Protein AF-A0A317QMU6-F1 (afdb_monomer_lite)

Sequence (248 aa):
MTTPFNQDDLRERAMVSVLNLEQRSDRGRQDEDAHLDIDWHGRRLRLLFELKSAAVDGDFGTGRDTGIGQLRRWANMHFVFGWFAPRDNVPKRLWYGSPAMMREWNRQEQAYLAPDLALTSLLPDLADKDILNQLLGHKDVYTYDDLHALMKDHWNAKSALGLPNRYITNADVRRAAKPADCLYSPEVAMQAVRDRAHYLLARGSTVNNRKISRLYVMSRCQEITGPQWALNLHRAVMAALEAEPPRR

Secondary structure (DSSP, 8-state):
------HHHHHHHHHHHHHT-B--TT--TTS-SEEEEEEETTEEEEEEEEEEEEETTPPEEPPTTEEHHHHHHHTT-EEEEEEE-TT--SEEEEEEE-HHHHHHHHHHHHHHHHHHHHHHHHGGGG--HHHHHHHH-S-SSEEHHHHHHHHGGGGS-BGGGTB--HHHHH--EESSSSGGGEEE-HHHHHHHHHHHHHHHHHHH-EE-S-EE-HHHHHHHSEEE-SS-HHHHHHHHHHHHHHHSPPP-

Foldseek 3Di:
DDDDPPVFVLLLVLCCVQQVWADDPPDDPLAASTWDWDQDVNDTDIAGEHEFEDAVQFWTWDAFQAAPVSLVVLLQHKYKYFHDHVVDNHGPWIWIDGSVLCVVVSVVQVVVLVVLVVCLVPVLVVQDPVNLCVQQNDDQKAFLVSLCVQCPCVQDDPVVVPRHRNLQVQQPPAPDRDSRRRMHGPVSSSVSSSVSSSVVSSSVSGDGGDTDHPCSRVVRIGIQDDDNNNVSNVVRVSVVCVVPPDDD

InterPro domains:
  IPR038402 Restriction endonuclease, type II, PvuII superfamily [G3DSA:3.40.210.10] (3-122)

Organism: NCBI:txid1137989

Structure (mmCIF, N/CA/C/O backbone):
data_AF-A0A317QMU6-F1
#
_entry.id   AF-A0A317QMU6-F1
#
loop_
_atom_site.group_PDB
_atom_site.id
_atom_site.type_symbol
_atom_site.label_atom_id
_atom_site.label_alt_id
_atom_site.label_comp_id
_atom_site.label_asym_id
_atom_site.label_entity_id
_atom_site.label_seq_id
_atom_site.pdbx_PDB_ins_code
_atom_site.Cartn_x
_atom_site.Cartn_y
_atom_site.Cartn_z
_atom_site.occupancy
_atom_site.B_iso_or_equiv
_atom_site.auth_seq_id
_atom_site.auth_comp_id
_atom_site.auth_asym_id
_atom_site.auth_atom_id
_atom_site.pdbx_PDB_model_num
ATOM 1 N N . MET A 1 1 ? 10.593 30.126 18.074 1.00 36.41 1 MET A N 1
ATOM 2 C CA . MET A 1 1 ? 10.248 29.419 16.823 1.00 36.41 1 MET A CA 1
ATOM 3 C C . MET A 1 1 ? 9.101 28.476 17.136 1.00 36.41 1 MET A C 1
ATOM 5 O O . MET A 1 1 ? 9.297 27.546 17.903 1.00 36.41 1 MET A O 1
ATOM 9 N N . THR A 1 2 ? 7.893 28.767 16.660 1.00 36.44 2 THR A N 1
ATOM 10 C CA . THR A 1 2 ? 6.736 27.876 16.808 1.00 36.44 2 THR A CA 1
ATOM 11 C C . THR A 1 2 ? 6.873 26.738 15.805 1.00 36.44 2 THR A C 1
ATOM 13 O O . THR A 1 2 ? 6.857 26.961 14.596 1.00 36.44 2 THR A O 1
ATOM 16 N N . THR A 1 3 ? 7.059 25.517 16.300 1.00 37.66 3 THR A N 1
ATOM 17 C CA . THR A 1 3 ? 7.011 24.305 15.478 1.00 37.66 3 THR A CA 1
ATOM 18 C C . THR A 1 3 ? 5.662 24.268 14.746 1.00 37.66 3 THR A C 1
ATOM 20 O O . THR A 1 3 ? 4.638 24.513 15.393 1.00 37.66 3 THR A O 1
ATOM 23 N N . PRO A 1 4 ? 5.613 23.999 13.429 1.00 45.38 4 PRO A N 1
ATOM 24 C CA . PRO A 1 4 ? 4.348 23.899 12.710 1.00 45.38 4 PRO A CA 1
ATOM 25 C C . PRO A 1 4 ? 3.444 22.859 13.378 1.00 45.38 4 PRO A C 1
ATOM 27 O O . PRO A 1 4 ? 3.885 21.748 13.674 1.00 45.38 4 PRO A O 1
ATOM 30 N N . PHE A 1 5 ? 2.182 23.211 13.627 1.00 50.44 5 PHE A N 1
ATOM 31 C CA . PHE A 1 5 ? 1.181 22.272 14.127 1.00 50.44 5 PHE A CA 1
ATOM 32 C C . PHE A 1 5 ? 0.845 21.274 13.012 1.00 50.44 5 PHE A C 1
ATOM 34 O O . PHE A 1 5 ? -0.039 21.527 12.195 1.00 50.44 5 PHE A O 1
ATOM 41 N N . ASN A 1 6 ? 1.571 20.155 12.954 1.00 62.34 6 ASN A N 1
ATOM 42 C CA . ASN A 1 6 ? 1.156 19.011 12.151 1.00 62.34 6 ASN A CA 1
ATOM 43 C C . ASN A 1 6 ? 0.163 18.179 12.969 1.00 62.34 6 ASN A C 1
ATOM 45 O O . ASN A 1 6 ? 0.542 17.401 13.848 1.00 62.34 6 ASN A O 1
ATOM 49 N N . GLN A 1 7 ? -1.120 18.419 12.709 1.00 72.69 7 GLN A N 1
ATOM 50 C CA . GLN A 1 7 ? -2.238 17.811 13.425 1.00 72.69 7 GLN A CA 1
ATOM 51 C C . GLN A 1 7 ? -2.222 16.280 13.336 1.00 72.69 7 GLN A C 1
ATOM 53 O O . GLN A 1 7 ? -2.592 15.620 14.306 1.00 72.69 7 GLN A O 1
ATOM 58 N N . ASP A 1 8 ? -1.763 15.727 12.213 1.00 74.88 8 ASP A N 1
ATOM 59 C CA . ASP A 1 8 ? -1.789 14.286 11.965 1.00 74.88 8 ASP A CA 1
ATOM 60 C C . ASP A 1 8 ? -0.721 13.560 12.799 1.00 74.88 8 ASP A C 1
ATOM 62 O O . ASP A 1 8 ? -1.060 12.641 13.546 1.00 74.88 8 ASP A O 1
ATOM 66 N N . ASP A 1 9 ? 0.525 14.054 12.817 1.00 84.06 9 ASP A N 1
ATOM 67 C CA . ASP A 1 9 ? 1.610 13.461 13.621 1.00 84.06 9 ASP A CA 1
ATOM 68 C C . ASP A 1 9 ? 1.313 13.498 15.132 1.00 84.06 9 ASP A C 1
ATOM 70 O O . ASP A 1 9 ? 1.714 12.612 15.889 1.00 84.06 9 ASP A O 1
ATOM 74 N N . LEU A 1 10 ? 0.645 14.556 15.609 1.00 90.12 10 LEU A N 1
ATOM 75 C CA . LEU A 1 10 ? 0.280 14.686 17.023 1.00 90.12 10 LEU A CA 1
ATOM 76 C C . LEU A 1 10 ? -0.814 13.695 17.424 1.00 90.12 10 LEU A C 1
ATOM 78 O O . LEU A 1 10 ? -0.751 13.139 18.521 1.00 90.12 10 LEU A O 1
ATOM 82 N N . ARG A 1 11 ? -1.797 13.471 16.549 1.00 93.25 11 ARG A N 1
ATOM 83 C CA . ARG A 1 11 ? -2.880 12.508 16.780 1.00 93.25 11 ARG A CA 1
ATOM 84 C C . ARG A 1 11 ? -2.373 11.075 16.739 1.00 93.25 11 ARG A C 1
ATOM 86 O O . ARG A 1 11 ? -2.742 10.298 17.612 1.00 93.25 11 ARG A O 1
ATOM 93 N N . GLU A 1 12 ? -1.485 10.752 15.801 1.00 93.62 12 GLU A N 1
ATOM 94 C CA . GLU A 1 12 ? -0.822 9.447 15.750 1.00 93.62 12 GLU A CA 1
ATOM 95 C C . GLU A 1 12 ? -0.055 9.173 17.052 1.00 93.62 12 GLU A C 1
ATOM 97 O O . GLU A 1 12 ? -0.318 8.174 17.721 1.00 93.62 12 GLU A O 1
ATOM 102 N N . ARG A 1 13 ? 0.814 10.100 17.488 1.00 93.69 13 ARG A N 1
ATOM 103 C CA . ARG A 1 13 ? 1.555 9.961 18.757 1.00 93.69 13 ARG A CA 1
ATOM 104 C C . ARG A 1 13 ? 0.640 9.807 19.969 1.00 93.69 13 ARG A C 1
ATOM 106 O O . ARG A 1 13 ? 0.953 9.045 20.882 1.00 93.69 13 ARG A O 1
ATOM 113 N N . ALA A 1 14 ? -0.483 10.519 19.994 1.00 95.06 14 ALA A N 1
ATOM 114 C CA . ALA A 1 14 ? -1.453 10.383 21.070 1.00 95.06 14 ALA A CA 1
ATOM 115 C C . ALA A 1 14 ? -2.114 9.000 21.086 1.00 95.06 14 ALA A C 1
ATOM 117 O O . ALA A 1 14 ? -2.273 8.422 22.159 1.00 95.06 14 ALA A O 1
ATOM 118 N N . MET A 1 15 ? -2.450 8.446 19.916 1.00 97.06 15 MET A N 1
ATOM 119 C CA . MET A 1 15 ? -2.976 7.082 19.802 1.00 97.06 15 MET A CA 1
ATOM 120 C C . MET A 1 15 ? -1.948 6.053 20.271 1.00 97.06 15 MET A C 1
ATOM 122 O O . MET A 1 15 ? -2.294 5.189 21.069 1.00 97.06 15 MET A O 1
ATOM 126 N N . VAL A 1 16 ? -0.687 6.178 19.844 1.00 96.62 16 VAL A N 1
ATOM 127 C CA . VAL A 1 16 ? 0.414 5.308 20.291 1.00 96.62 16 VAL A CA 1
ATOM 128 C C . VAL A 1 16 ? 0.534 5.320 21.812 1.00 96.62 16 VAL A C 1
ATOM 130 O O . VAL A 1 16 ? 0.490 4.268 22.444 1.00 96.62 16 VAL A O 1
ATOM 133 N N . SER A 1 17 ? 0.621 6.517 22.398 1.00 95.88 17 SER A N 1
ATOM 134 C CA . SER A 1 17 ? 0.782 6.706 23.841 1.00 95.88 17 SER A CA 1
ATOM 135 C C . SER A 1 17 ? -0.380 6.102 24.629 1.00 95.88 17 SER A C 1
ATOM 137 O O . SER A 1 17 ? -0.181 5.313 25.550 1.00 95.88 17 SER A O 1
ATOM 139 N N . VAL A 1 18 ? -1.616 6.414 24.236 1.00 96.50 18 VAL A N 1
ATOM 140 C CA . VAL A 1 18 ? -2.797 6.025 25.012 1.00 96.50 18 VAL A CA 1
ATOM 141 C C . VAL A 1 18 ? -3.147 4.538 24.902 1.00 96.50 18 VAL A C 1
ATOM 143 O O . VAL A 1 18 ? -3.818 3.980 25.774 1.00 96.50 18 VAL A O 1
ATOM 146 N N . LEU A 1 19 ? -2.691 3.893 23.830 1.00 97.44 19 LEU A N 1
ATOM 147 C CA . LEU A 1 19 ? -2.867 2.463 23.588 1.00 97.44 19 LEU A CA 1
ATOM 148 C C . LEU A 1 19 ? -1.656 1.636 24.020 1.00 97.44 19 LEU A C 1
ATOM 150 O O . LEU A 1 19 ? -1.715 0.413 23.919 1.00 97.44 19 LEU A O 1
ATOM 154 N N . ASN A 1 20 ? -0.603 2.285 24.527 1.00 97.00 20 ASN A N 1
ATOM 155 C CA . ASN A 1 20 ? 0.658 1.655 24.905 1.00 97.00 20 ASN A CA 1
ATOM 156 C C . ASN A 1 20 ? 1.262 0.820 23.758 1.00 97.00 20 ASN A C 1
ATOM 158 O O . ASN A 1 20 ? 1.677 -0.321 23.957 1.00 97.00 20 ASN A O 1
ATOM 162 N N . LEU A 1 21 ? 1.240 1.380 22.544 1.00 97.00 21 LEU A N 1
ATOM 163 C CA . LEU A 1 21 ? 1.878 0.797 21.365 1.00 97.00 21 LEU A CA 1
ATOM 164 C C . LEU A 1 21 ? 3.328 1.274 21.250 1.00 97.00 21 LEU A C 1
ATOM 166 O O . LEU A 1 21 ? 3.702 2.317 21.787 1.00 97.00 21 LEU A O 1
ATOM 170 N N . GLU A 1 22 ? 4.127 0.544 20.481 1.00 95.25 22 GLU A N 1
ATOM 171 C CA . GLU A 1 22 ? 5.534 0.863 20.251 1.00 95.25 22 GLU A CA 1
ATOM 172 C C . GLU A 1 22 ? 5.778 1.356 18.820 1.00 95.25 22 GLU A C 1
ATOM 174 O O . GLU A 1 22 ? 5.139 0.918 17.860 1.00 95.25 22 GLU A O 1
ATOM 179 N N . GLN A 1 23 ? 6.748 2.257 18.655 1.00 92.81 23 GLN A N 1
ATOM 180 C CA . GLN A 1 23 ? 7.228 2.715 17.349 1.00 92.81 23 GLN A CA 1
ATOM 181 C C . GLN A 1 23 ? 8.705 2.372 17.200 1.00 92.81 23 GLN A C 1
ATOM 183 O O . GLN A 1 23 ? 9.497 2.577 18.119 1.00 92.81 23 GLN A O 1
ATOM 188 N N . ARG A 1 24 ? 9.094 1.879 16.024 1.00 85.75 24 ARG A N 1
ATOM 189 C CA . ARG A 1 24 ? 10.505 1.650 15.716 1.00 85.75 24 ARG A CA 1
ATOM 190 C C . ARG A 1 24 ? 11.230 2.975 15.500 1.00 85.75 24 ARG A C 1
ATOM 192 O O . ARG A 1 24 ? 10.713 3.867 14.828 1.00 85.75 24 ARG A O 1
ATOM 199 N N . SER A 1 25 ? 12.453 3.079 16.016 1.00 78.06 25 SER A N 1
ATOM 200 C CA . SER A 1 25 ? 13.294 4.274 15.874 1.00 78.06 25 SER A CA 1
ATOM 201 C C . SER A 1 25 ? 13.760 4.529 14.436 1.00 78.06 25 SER A C 1
ATOM 203 O O . SER A 1 25 ? 14.108 5.656 14.102 1.00 78.06 25 SER A O 1
ATOM 205 N N . ASP A 1 26 ? 13.778 3.492 13.597 1.00 78.75 26 ASP A N 1
ATOM 206 C CA . ASP A 1 26 ? 14.254 3.509 12.211 1.00 78.75 26 ASP A CA 1
ATOM 207 C C . ASP A 1 26 ? 13.121 3.472 11.169 1.00 78.75 26 ASP A C 1
ATOM 209 O O . ASP A 1 26 ? 13.392 3.240 9.991 1.00 78.75 26 ASP A O 1
ATOM 213 N N . ARG A 1 27 ? 11.857 3.689 11.574 1.00 78.38 27 ARG A N 1
ATOM 214 C CA . ARG A 1 27 ? 10.712 3.570 10.658 1.00 78.38 27 ARG A CA 1
ATOM 215 C C . ARG A 1 27 ? 10.784 4.580 9.507 1.00 78.38 27 ARG A C 1
ATOM 217 O O . ARG A 1 27 ? 10.942 5.787 9.710 1.00 78.38 27 ARG A O 1
ATOM 224 N N . GLY A 1 28 ? 10.628 4.085 8.286 1.00 70.75 28 GLY A N 1
ATOM 225 C CA . GLY A 1 28 ? 10.407 4.888 7.094 1.00 70.75 28 GLY A CA 1
ATOM 226 C C . GLY A 1 28 ? 8.955 5.358 6.983 1.00 70.75 28 GLY A C 1
ATOM 227 O O . GLY A 1 28 ? 8.053 4.860 7.647 1.00 70.75 28 GLY A O 1
ATOM 228 N N . ARG A 1 29 ? 8.693 6.302 6.072 1.00 63.44 29 ARG A N 1
ATOM 229 C CA . ARG A 1 29 ? 7.333 6.829 5.815 1.00 63.44 29 ARG A CA 1
ATOM 230 C C . ARG A 1 29 ? 6.329 5.797 5.287 1.00 63.44 29 ARG A C 1
ATOM 232 O O . ARG A 1 29 ? 5.146 6.100 5.235 1.00 63.44 29 ARG A O 1
ATOM 239 N N . GLN A 1 30 ? 6.803 4.652 4.803 1.00 61.94 30 GLN A N 1
ATOM 240 C CA . GLN A 1 30 ? 5.958 3.579 4.269 1.00 61.94 30 GLN A CA 1
ATOM 241 C C . GLN A 1 30 ? 5.867 2.378 5.215 1.00 61.94 30 GLN A C 1
ATOM 243 O O . GLN A 1 30 ? 5.309 1.352 4.826 1.00 61.94 30 GLN A O 1
ATOM 248 N N . ASP A 1 31 ? 6.433 2.495 6.418 1.00 79.88 31 ASP A N 1
ATOM 249 C CA . ASP A 1 31 ? 6.382 1.465 7.448 1.00 79.88 31 ASP A CA 1
ATOM 250 C C . ASP A 1 31 ? 5.099 1.556 8.278 1.00 79.88 31 ASP A C 1
ATOM 252 O O . ASP A 1 31 ? 4.215 2.358 7.999 1.00 79.88 31 ASP A O 1
ATOM 256 N N . GLU A 1 32 ? 4.955 0.658 9.245 1.00 87.19 32 GLU A N 1
ATOM 257 C CA . GLU A 1 32 ? 3.824 0.627 10.155 1.00 87.19 32 GLU A CA 1
ATOM 258 C C . GLU A 1 32 ? 3.820 1.875 11.035 1.00 87.19 32 GLU A C 1
ATOM 260 O O . GLU A 1 32 ? 4.871 2.396 11.425 1.00 87.19 32 GLU A O 1
ATOM 265 N N . ASP A 1 33 ? 2.625 2.329 11.397 1.00 92.88 33 ASP A N 1
ATOM 266 C CA . ASP A 1 33 ? 2.487 3.475 12.288 1.00 92.88 33 ASP A CA 1
ATOM 267 C C . ASP A 1 33 ? 2.893 3.091 13.712 1.00 92.88 33 ASP A C 1
ATOM 269 O O . ASP A 1 33 ? 3.512 3.885 14.420 1.00 92.88 33 ASP A O 1
ATOM 273 N N . ALA A 1 34 ? 2.578 1.860 14.126 1.00 96.06 34 ALA A N 1
ATOM 274 C CA . ALA A 1 34 ? 2.972 1.299 15.410 1.00 96.06 34 ALA A CA 1
ATOM 275 C C . ALA A 1 34 ? 2.957 -0.238 15.395 1.00 96.06 34 ALA A C 1
ATOM 277 O O . ALA A 1 34 ? 2.499 -0.868 14.439 1.00 96.06 34 ALA A O 1
ATOM 278 N N . HIS A 1 35 ? 3.424 -0.855 16.476 1.00 96.31 35 HIS A N 1
ATOM 279 C CA . HIS A 1 35 ? 3.328 -2.295 16.689 1.00 96.31 35 HIS A CA 1
ATOM 280 C C . HIS A 1 35 ? 3.014 -2.645 18.145 1.00 96.31 35 HIS A C 1
ATOM 282 O O . HIS A 1 35 ? 3.151 -1.816 19.047 1.00 96.31 35 HIS A O 1
ATOM 288 N N . LEU A 1 36 ? 2.573 -3.885 18.350 1.00 96.31 36 LEU A N 1
ATOM 289 C CA . LEU A 1 36 ? 2.368 -4.497 19.657 1.00 96.31 36 LEU A CA 1
ATOM 290 C C . LEU A 1 36 ? 3.004 -5.888 19.660 1.00 96.31 36 LEU A C 1
ATOM 292 O O . LEU A 1 36 ? 2.611 -6.748 18.867 1.00 96.31 36 LEU A O 1
ATOM 296 N N . ASP A 1 37 ? 3.951 -6.106 20.566 1.00 95.00 37 ASP A N 1
ATOM 297 C CA . ASP A 1 37 ? 4.518 -7.426 20.818 1.00 95.00 37 ASP A CA 1
ATOM 298 C C . ASP A 1 37 ? 3.703 -8.132 21.912 1.00 95.00 37 ASP A C 1
ATOM 300 O O . ASP A 1 37 ? 3.487 -7.591 22.996 1.00 95.00 37 ASP A O 1
ATOM 304 N N . ILE A 1 38 ? 3.227 -9.345 21.626 1.00 94.69 38 ILE A N 1
ATOM 305 C CA . ILE A 1 38 ? 2.428 -10.152 22.559 1.00 94.69 38 ILE A CA 1
ATOM 306 C C . ILE A 1 38 ? 2.936 -11.590 22.631 1.00 94.69 38 ILE A C 1
ATOM 308 O O . ILE A 1 38 ? 3.529 -12.109 21.682 1.00 94.69 38 ILE A O 1
ATOM 312 N N . ASP A 1 39 ? 2.647 -12.253 23.747 1.00 94.44 39 ASP A N 1
ATOM 313 C CA . ASP A 1 39 ? 2.721 -13.708 23.859 1.00 94.44 39 ASP A CA 1
ATOM 314 C C . ASP A 1 39 ? 1.321 -14.295 23.642 1.00 94.44 39 ASP A C 1
ATOM 316 O O . ASP A 1 39 ? 0.376 -13.952 24.356 1.00 94.44 39 ASP A O 1
ATOM 320 N N . TRP A 1 40 ? 1.179 -15.144 22.626 1.00 94.25 40 TRP A N 1
ATOM 321 C CA . TRP A 1 40 ? -0.067 -15.828 22.301 1.00 94.25 40 TRP A CA 1
ATOM 322 C C . TRP A 1 40 ? 0.192 -17.335 22.236 1.00 94.25 40 TRP A C 1
ATOM 324 O O . TRP A 1 40 ? 0.875 -17.816 21.331 1.00 94.25 40 TRP A O 1
ATOM 334 N N . HIS A 1 41 ? -0.315 -18.081 23.224 1.00 93.44 41 HIS A N 1
ATOM 335 C CA . HIS A 1 41 ? -0.079 -19.526 23.399 1.00 93.44 41 HIS A CA 1
ATOM 336 C C . HIS A 1 41 ? 1.410 -19.922 23.378 1.00 93.44 41 HIS A C 1
ATOM 338 O O . HIS A 1 41 ? 1.791 -20.911 22.751 1.00 93.44 41 HIS A O 1
ATOM 344 N N . GLY A 1 42 ? 2.276 -19.139 24.033 1.00 92.44 42 GLY A N 1
ATOM 345 C CA . GLY A 1 42 ? 3.722 -19.384 24.087 1.00 92.44 42 GLY A CA 1
ATOM 346 C C . GLY A 1 42 ? 4.472 -18.982 22.814 1.00 92.44 42 GLY A C 1
ATOM 347 O O . GLY A 1 42 ? 5.677 -19.220 22.699 1.00 92.44 42 GLY A O 1
ATOM 348 N N . ARG A 1 43 ? 3.783 -18.381 21.835 1.00 93.31 43 ARG A N 1
ATOM 349 C CA . ARG A 1 43 ? 4.380 -17.824 20.619 1.00 93.31 43 ARG A CA 1
ATOM 350 C C . ARG A 1 43 ? 4.457 -16.309 20.748 1.00 93.31 43 ARG A C 1
ATOM 352 O O . ARG A 1 43 ? 3.434 -15.635 20.848 1.00 93.31 43 ARG A O 1
ATOM 359 N N . ARG A 1 44 ? 5.669 -15.759 20.642 1.00 94.56 44 ARG A N 1
ATOM 360 C CA . ARG A 1 44 ? 5.856 -14.311 20.485 1.00 94.56 44 ARG A CA 1
ATOM 361 C C . ARG A 1 44 ? 5.375 -13.871 19.108 1.00 94.56 44 ARG A C 1
ATOM 363 O O . ARG A 1 44 ? 5.854 -14.374 18.089 1.00 94.56 44 ARG A O 1
ATOM 370 N N . LEU A 1 45 ? 4.436 -12.936 19.088 1.00 94.50 45 LEU A N 1
ATOM 371 C CA . LEU A 1 45 ? 3.897 -12.320 17.884 1.00 94.50 45 LEU A CA 1
ATOM 372 C C . LEU A 1 45 ? 4.181 -10.825 17.909 1.00 94.50 45 LEU A C 1
ATOM 374 O O . LEU A 1 45 ? 3.960 -10.173 18.925 1.00 94.50 45 LEU A O 1
ATOM 378 N N . ARG A 1 46 ? 4.600 -10.293 16.761 1.00 94.69 46 ARG A N 1
ATOM 379 C CA . ARG A 1 46 ? 4.624 -8.855 16.502 1.00 94.69 46 ARG A CA 1
ATOM 380 C C . ARG A 1 46 ? 3.444 -8.493 15.622 1.00 94.69 46 ARG A C 1
ATOM 382 O O . ARG A 1 46 ? 3.387 -8.901 14.462 1.00 94.69 46 ARG A O 1
ATOM 389 N N . LEU A 1 47 ? 2.511 -7.733 16.173 1.00 95.88 47 LEU A N 1
ATOM 390 C CA . LEU A 1 47 ? 1.330 -7.264 15.463 1.00 95.88 47 LEU A CA 1
ATOM 391 C C . LEU A 1 47 ? 1.574 -5.850 14.953 1.00 95.88 47 LEU A C 1
ATOM 393 O O . LEU A 1 47 ? 1.894 -4.956 15.732 1.00 95.88 47 LEU A O 1
ATOM 397 N N . LEU A 1 48 ? 1.421 -5.649 13.648 1.00 96.12 48 LEU A N 1
ATOM 398 C CA . LEU A 1 48 ? 1.624 -4.349 13.011 1.00 96.12 48 LEU A CA 1
ATOM 399 C C . LEU A 1 48 ? 0.308 -3.575 12.957 1.00 96.12 48 LEU A C 1
ATOM 401 O O . LEU A 1 48 ? -0.731 -4.150 12.623 1.00 96.12 48 LEU A O 1
ATOM 405 N N . PHE A 1 49 ? 0.372 -2.277 13.242 1.00 97.38 49 PHE A N 1
ATOM 406 C CA . PHE A 1 49 ? -0.777 -1.384 13.293 1.00 97.38 49 PHE A CA 1
ATOM 407 C C . PHE A 1 49 ? -0.678 -0.252 12.271 1.00 97.38 49 PHE A C 1
ATOM 409 O O . PHE A 1 49 ? 0.356 0.399 12.136 1.00 97.38 49 PHE A O 1
ATOM 416 N N . GLU A 1 50 ? -1.796 -0.005 11.596 1.00 96.88 50 GLU A N 1
ATOM 417 C CA . GLU A 1 50 ? -2.096 1.233 10.883 1.00 96.88 50 GLU A CA 1
ATOM 418 C C . GLU A 1 50 ? -2.981 2.105 11.786 1.00 96.88 50 GLU A C 1
ATOM 420 O O . GLU A 1 50 ? -4.019 1.655 12.284 1.00 96.88 50 GLU A O 1
ATOM 425 N N . LEU A 1 51 ? -2.597 3.359 11.997 1.00 96.50 51 LEU A N 1
ATOM 426 C CA . LEU A 1 51 ? -3.318 4.320 12.819 1.00 96.50 51 LEU A CA 1
ATOM 427 C C . LEU A 1 51 ? -3.956 5.374 11.916 1.00 96.50 51 LEU A C 1
ATOM 429 O O . LEU A 1 51 ? -3.292 6.124 11.208 1.00 96.50 51 LEU A O 1
ATOM 433 N N . LYS A 1 52 ? -5.285 5.462 11.950 1.00 95.44 52 LYS A N 1
ATOM 434 C CA . LYS A 1 52 ? -6.041 6.452 11.182 1.00 95.44 52 LYS A CA 1
ATOM 435 C C . LYS A 1 52 ? -6.747 7.418 12.110 1.00 95.44 52 LYS A C 1
ATOM 437 O O . LYS A 1 52 ? -7.448 7.003 13.028 1.00 95.44 52 LYS A O 1
ATOM 442 N N . SER A 1 53 ? -6.618 8.713 11.832 1.00 94.94 53 SER A N 1
ATOM 443 C CA . SER A 1 53 ? -7.340 9.754 12.559 1.00 94.94 53 SER A CA 1
ATOM 444 C C . SER A 1 53 ? -8.295 10.530 11.653 1.00 94.94 53 SER A C 1
ATOM 446 O O . SER A 1 53 ? -8.055 10.685 10.455 1.00 94.94 53 SER A O 1
ATOM 448 N N . ALA A 1 54 ? -9.402 10.997 12.224 1.00 94.31 54 ALA A N 1
ATOM 449 C CA . ALA A 1 54 ? -10.382 11.841 11.550 1.00 94.31 54 ALA A CA 1
ATOM 450 C C . ALA A 1 54 ? -10.969 12.874 12.524 1.00 94.31 54 ALA A C 1
ATOM 452 O O . ALA A 1 54 ? -10.908 12.717 13.748 1.00 94.31 54 ALA A O 1
ATOM 453 N N . ALA A 1 55 ? -11.548 13.949 11.984 1.00 92.56 55 ALA A N 1
ATOM 454 C CA . ALA A 1 55 ? -12.431 14.810 12.771 1.00 92.56 55 ALA A CA 1
ATOM 455 C C . ALA A 1 55 ? -13.653 14.005 13.233 1.00 92.56 55 ALA A C 1
ATOM 457 O O . ALA A 1 55 ? -14.057 13.095 12.515 1.00 92.56 55 ALA A O 1
ATOM 458 N N . VAL A 1 56 ? -14.226 14.321 14.400 1.00 90.19 56 VAL A N 1
ATOM 459 C CA . VAL A 1 56 ? -15.448 13.668 14.916 1.00 90.19 56 VAL A CA 1
ATOM 460 C C . VAL A 1 56 ? -16.494 13.504 13.808 1.00 90.19 56 VAL A C 1
ATOM 462 O O . VAL A 1 56 ? -16.768 14.451 13.076 1.00 90.19 56 VAL A O 1
ATOM 465 N N . ASP A 1 57 ? -17.021 12.282 13.678 1.00 85.75 57 ASP A N 1
ATOM 466 C CA . ASP A 1 57 ? -17.984 11.865 12.647 1.00 85.75 57 ASP A CA 1
ATOM 467 C C . ASP A 1 57 ? -17.497 11.943 11.188 1.00 85.75 57 ASP A C 1
ATOM 469 O O . ASP A 1 57 ? -18.281 11.751 10.261 1.00 85.75 57 ASP A O 1
ATOM 473 N N . GLY A 1 58 ? -16.204 12.171 10.966 1.00 93.06 58 GLY A N 1
ATOM 474 C CA . GLY A 1 58 ? -15.577 12.139 9.650 1.00 93.06 58 GLY A CA 1
ATOM 475 C C . GLY A 1 58 ? -15.116 10.744 9.227 1.00 93.06 58 GLY A C 1
ATOM 476 O O . GLY A 1 58 ? -14.919 9.850 10.054 1.00 93.06 58 GLY A O 1
ATOM 477 N N . ASP A 1 59 ? -14.893 10.593 7.924 1.00 95.94 59 ASP A N 1
ATOM 478 C CA . ASP A 1 59 ? -14.284 9.405 7.329 1.00 95.94 59 ASP A CA 1
ATOM 479 C C . ASP A 1 59 ? -12.752 9.454 7.399 1.00 95.94 59 ASP A C 1
ATOM 481 O O . ASP A 1 59 ? -12.134 10.523 7.442 1.00 95.94 59 ASP A O 1
ATOM 485 N N . PHE A 1 60 ? -12.120 8.285 7.335 1.00 95.00 60 PHE A N 1
ATOM 486 C CA . PHE A 1 60 ? -10.670 8.155 7.429 1.00 95.00 60 PHE A CA 1
ATOM 487 C C . PHE A 1 60 ? -10.030 8.134 6.046 1.00 95.00 60 PHE A C 1
ATOM 489 O O . PHE A 1 60 ? -10.434 7.371 5.172 1.00 95.00 60 PHE A O 1
ATOM 496 N N . GLY A 1 61 ? -9.012 8.969 5.836 1.00 91.00 61 GLY A N 1
ATOM 497 C CA . GLY A 1 61 ? -8.233 8.962 4.600 1.00 91.00 61 GLY A CA 1
ATOM 498 C C . GLY A 1 61 ? -7.300 7.759 4.498 1.00 91.00 61 GLY A C 1
ATOM 499 O O . GLY A 1 61 ? -6.557 7.464 5.433 1.00 91.00 61 GLY A O 1
ATOM 500 N N . THR A 1 62 ? -7.274 7.120 3.333 1.00 82.81 62 THR A N 1
ATOM 501 C CA . THR A 1 62 ? -6.119 6.335 2.890 1.00 82.81 62 THR A CA 1
ATOM 502 C C . THR A 1 62 ? -5.188 7.257 2.109 1.00 82.81 62 THR A C 1
ATOM 504 O O . THR A 1 62 ? -5.667 8.156 1.417 1.00 82.81 62 THR A O 1
ATOM 507 N N . GLY A 1 63 ? -3.871 7.100 2.262 1.00 83.00 63 GLY A N 1
ATOM 508 C CA . GLY A 1 63 ? -2.884 8.002 1.660 1.00 83.00 63 GLY A CA 1
ATOM 509 C C . GLY A 1 63 ? -3.045 8.178 0.143 1.00 83.00 63 GLY A C 1
ATOM 510 O O . GLY A 1 63 ? -3.734 7.407 -0.533 1.00 83.00 63 GLY A O 1
ATOM 511 N N . ARG A 1 64 ? -2.389 9.206 -0.404 1.00 85.06 64 ARG A N 1
ATOM 512 C CA . ARG A 1 64 ? -2.265 9.368 -1.860 1.00 85.06 64 ARG A CA 1
ATOM 513 C C . ARG A 1 64 ? -1.450 8.214 -2.439 1.00 85.06 64 ARG A C 1
ATOM 515 O O . ARG A 1 64 ? -0.592 7.669 -1.749 1.00 85.06 64 ARG A O 1
ATOM 522 N N . ASP A 1 65 ? -1.725 7.876 -3.692 1.00 87.31 65 ASP A N 1
ATOM 523 C CA . ASP A 1 65 ? -0.974 6.884 -4.464 1.00 87.31 65 ASP A CA 1
ATOM 524 C C . ASP A 1 65 ? -0.872 5.505 -3.771 1.00 87.31 65 ASP A C 1
ATOM 526 O O . ASP A 1 65 ? 0.169 4.844 -3.783 1.00 87.31 65 ASP A O 1
ATOM 530 N N . THR A 1 66 ? -1.967 5.042 -3.152 1.00 91.00 66 THR A N 1
ATOM 531 C CA . THR A 1 66 ? -2.006 3.735 -2.478 1.00 91.00 66 THR A CA 1
ATOM 532 C C . THR A 1 66 ? -2.091 2.611 -3.519 1.00 91.00 66 THR A C 1
ATOM 534 O O . THR A 1 66 ? -3.152 2.333 -4.076 1.00 91.00 66 THR A O 1
ATOM 537 N N . GLY A 1 67 ? -0.964 1.959 -3.803 1.00 92.81 67 GLY A N 1
ATOM 538 C CA . GLY A 1 67 ? -0.890 0.833 -4.740 1.00 92.81 67 GLY A CA 1
ATOM 539 C C . GLY A 1 67 ? -1.241 -0.531 -4.128 1.00 92.81 67 GLY A C 1
ATOM 540 O O . GLY A 1 67 ? -1.395 -0.688 -2.914 1.00 92.81 67 GLY A O 1
ATOM 541 N N . ILE A 1 68 ? -1.279 -1.563 -4.978 1.00 94.00 68 ILE A N 1
ATOM 542 C CA . ILE A 1 68 ? -1.614 -2.943 -4.576 1.00 94.00 68 ILE A CA 1
ATOM 543 C C . ILE A 1 68 ? -0.673 -3.521 -3.508 1.00 94.00 68 ILE A C 1
ATOM 545 O O . ILE A 1 68 ? -1.104 -4.301 -2.661 1.00 94.00 68 ILE A O 1
ATOM 549 N N . GLY A 1 69 ? 0.605 -3.124 -3.511 1.00 92.12 69 GLY A N 1
ATOM 550 C CA . GLY A 1 69 ? 1.572 -3.543 -2.493 1.00 92.12 69 GLY A CA 1
ATOM 551 C C . GLY A 1 69 ? 1.154 -3.107 -1.087 1.00 92.12 69 GLY A C 1
ATOM 552 O O . GLY A 1 69 ? 1.135 -3.928 -0.171 1.00 92.12 69 GLY A O 1
ATOM 553 N N . GLN A 1 70 ? 0.722 -1.850 -0.938 1.00 92.44 70 GLN A N 1
ATOM 554 C CA . GLN A 1 70 ? 0.237 -1.321 0.338 1.00 92.44 70 GLN A CA 1
ATOM 555 C C . GLN A 1 70 ? -1.064 -2.004 0.769 1.00 92.44 70 GLN A C 1
ATOM 557 O O . GLN A 1 70 ? -1.188 -2.401 1.924 1.00 92.44 70 GLN A O 1
ATOM 562 N N . LEU A 1 71 ? -2.011 -2.218 -0.152 1.00 94.62 71 LEU A N 1
ATOM 563 C CA . LEU A 1 71 ? -3.254 -2.934 0.162 1.00 94.62 71 LEU A CA 1
ATOM 564 C C . LEU A 1 71 ? -2.983 -4.367 0.647 1.00 94.62 71 LEU A C 1
ATOM 566 O O . LEU A 1 71 ? -3.578 -4.805 1.630 1.00 94.62 71 LEU A O 1
ATOM 570 N N . ARG A 1 72 ? -2.043 -5.084 0.016 1.00 95.00 72 ARG A N 1
ATOM 571 C CA . ARG A 1 72 ? -1.621 -6.429 0.450 1.00 95.00 72 ARG A CA 1
ATOM 572 C C . ARG A 1 72 ? -0.952 -6.418 1.821 1.00 95.00 72 ARG A C 1
ATOM 574 O O . ARG A 1 72 ? -1.180 -7.333 2.608 1.00 95.00 72 ARG A O 1
ATOM 581 N N . ARG A 1 73 ? -0.161 -5.388 2.124 1.00 93.62 73 ARG A N 1
ATOM 582 C CA . ARG A 1 73 ? 0.406 -5.185 3.460 1.00 93.62 73 ARG A CA 1
ATOM 583 C C . ARG A 1 73 ? -0.712 -4.976 4.487 1.00 93.62 73 ARG A C 1
ATOM 585 O O . ARG A 1 73 ? -0.800 -5.730 5.451 1.00 93.62 73 ARG A O 1
ATOM 592 N N . TRP A 1 74 ? -1.624 -4.040 4.224 1.00 95.38 74 TRP A N 1
ATOM 593 C CA . TRP A 1 74 ? -2.780 -3.751 5.077 1.00 95.38 74 TRP A CA 1
ATOM 594 C C . TRP A 1 74 ? -3.710 -4.944 5.296 1.00 95.38 74 TRP A C 1
ATOM 596 O O . TRP A 1 74 ? -4.344 -5.025 6.341 1.00 95.38 74 TRP A O 1
ATOM 606 N N . ALA A 1 75 ? -3.770 -5.898 4.365 1.00 96.06 75 ALA A N 1
ATOM 607 C CA . ALA A 1 75 ? -4.572 -7.109 4.531 1.00 96.06 75 ALA A CA 1
ATOM 608 C C . ALA A 1 75 ? -4.117 -7.985 5.715 1.00 96.06 75 ALA A C 1
ATOM 610 O O . ALA A 1 75 ? -4.880 -8.840 6.155 1.00 96.06 75 ALA A O 1
ATOM 611 N N . ASN A 1 76 ? -2.900 -7.767 6.228 1.00 94.94 76 ASN A N 1
ATOM 612 C CA . ASN A 1 76 ? -2.336 -8.483 7.372 1.00 94.94 76 ASN A CA 1
ATOM 613 C C . ASN A 1 76 ? -2.088 -7.569 8.586 1.00 94.94 76 ASN A C 1
ATOM 615 O O . ASN A 1 76 ? -1.514 -8.018 9.574 1.00 94.94 76 ASN A O 1
ATOM 619 N N . MET A 1 77 ? -2.478 -6.293 8.514 1.00 96.69 77 MET A N 1
ATOM 620 C CA . MET A 1 77 ? -2.282 -5.334 9.600 1.00 96.69 77 MET A CA 1
ATOM 621 C C . MET A 1 77 ? -3.547 -5.182 10.436 1.00 96.69 77 MET A C 1
ATOM 623 O O . MET A 1 77 ? -4.672 -5.342 9.960 1.00 96.69 77 MET A O 1
ATOM 627 N N . HIS A 1 78 ? -3.341 -4.827 11.695 1.00 98.06 78 HIS A N 1
ATOM 628 C CA . HIS A 1 78 ? -4.385 -4.304 12.551 1.00 98.06 78 HIS A CA 1
ATOM 629 C C . HIS A 1 78 ? -4.571 -2.813 12.284 1.00 98.06 78 HIS A C 1
ATOM 631 O O . HIS A 1 78 ? -3.652 -2.121 11.857 1.00 98.06 78 HIS A O 1
ATOM 637 N N . PHE A 1 79 ? -5.770 -2.315 12.543 1.00 98.44 79 PHE A N 1
ATOM 638 C CA . PHE A 1 79 ? -6.115 -0.913 12.393 1.00 98.44 79 PHE A CA 1
ATOM 639 C C . PHE A 1 79 ? -6.602 -0.366 13.725 1.00 98.44 79 PHE A C 1
ATOM 641 O O . PHE A 1 79 ? -7.357 -1.030 14.439 1.00 98.44 79 PHE A O 1
ATOM 648 N N . VAL A 1 80 ? -6.220 0.870 14.028 1.00 98.38 80 VAL A N 1
ATOM 649 C CA . VAL A 1 80 ? -6.909 1.673 15.035 1.00 98.38 80 VAL A CA 1
ATOM 650 C C . VAL A 1 80 ? -7.388 2.963 14.393 1.00 98.38 80 VAL A C 1
ATOM 652 O O . VAL A 1 80 ? -6.640 3.667 13.720 1.00 98.38 80 VAL A O 1
ATOM 655 N N . PHE A 1 81 ? -8.650 3.281 14.641 1.00 97.94 81 PHE A N 1
ATOM 656 C CA . PHE A 1 81 ? -9.334 4.462 14.148 1.00 97.94 81 PHE A CA 1
ATOM 657 C C . PHE A 1 81 ? -9.624 5.405 15.310 1.00 97.94 81 PHE A C 1
ATOM 659 O O . PHE A 1 81 ? -10.285 5.010 16.269 1.00 97.94 81 PHE A O 1
ATOM 666 N N . GLY A 1 82 ? -9.142 6.642 15.234 1.00 96.50 82 GLY A N 1
ATOM 667 C CA . GLY A 1 82 ? -9.352 7.661 16.257 1.00 96.50 82 GLY A CA 1
ATOM 668 C C . GLY A 1 82 ? -10.130 8.865 15.745 1.00 96.50 82 GLY A C 1
ATOM 669 O O . GLY A 1 82 ? -9.705 9.543 14.809 1.00 96.50 82 GLY A O 1
ATOM 670 N N . TRP A 1 83 ? -11.245 9.178 16.400 1.00 95.44 83 TRP A N 1
ATOM 671 C CA . TRP A 1 83 ? -11.951 10.441 16.185 1.00 95.44 83 TRP A CA 1
ATOM 672 C C . TRP A 1 83 ? -11.492 11.497 17.181 1.00 95.44 83 TRP A C 1
ATOM 674 O O . TRP A 1 83 ? -11.480 11.273 18.393 1.00 95.44 83 TRP A O 1
ATOM 684 N N . PHE A 1 84 ? -11.166 12.675 16.662 1.00 94.38 84 PHE A N 1
ATOM 685 C CA . PHE A 1 84 ? -10.625 13.793 17.425 1.00 94.38 84 PHE A CA 1
ATOM 686 C C . PHE A 1 84 ? -11.448 15.050 17.191 1.00 94.38 84 PHE A C 1
ATOM 688 O O . PHE A 1 84 ? -11.872 15.336 16.066 1.00 94.38 84 PHE A O 1
ATOM 695 N N . ALA A 1 85 ? -11.607 15.857 18.238 1.00 91.06 85 ALA A N 1
ATOM 696 C CA . ALA A 1 85 ? -12.123 17.206 18.065 1.00 91.06 85 ALA A CA 1
ATOM 697 C C . ALA A 1 85 ? -11.144 18.052 17.211 1.00 91.06 85 ALA A C 1
ATOM 699 O O . ALA A 1 85 ? -9.946 17.733 17.117 1.00 91.06 85 ALA A O 1
ATOM 700 N N . PRO A 1 86 ? -11.626 19.111 16.536 1.00 84.50 86 PRO A N 1
ATOM 701 C CA . PRO A 1 86 ? -10.756 20.030 15.810 1.00 84.50 86 PRO A CA 1
ATOM 702 C C . PRO A 1 86 ? -9.659 20.585 16.725 1.00 84.50 86 PRO A C 1
ATOM 704 O O . PRO A 1 86 ? -9.956 21.059 17.816 1.00 84.50 86 PRO A O 1
ATOM 707 N N . ARG A 1 87 ? -8.398 20.530 16.271 1.00 82.12 87 ARG A N 1
ATOM 708 C CA . ARG A 1 87 ? -7.204 20.984 17.018 1.00 82.12 87 ARG A CA 1
ATOM 709 C C . ARG A 1 87 ? -6.936 20.260 18.350 1.00 82.12 87 ARG A C 1
ATOM 711 O O . ARG A 1 87 ? -6.050 20.681 19.083 1.00 82.12 87 ARG A O 1
ATOM 718 N N . ASP A 1 88 ? -7.646 19.172 18.635 1.00 86.94 88 ASP A N 1
ATOM 719 C CA . ASP A 1 88 ? -7.417 18.316 19.801 1.00 86.94 88 ASP A CA 1
ATOM 720 C C . ASP A 1 88 ? -6.470 17.160 19.433 1.00 86.94 88 ASP A C 1
ATOM 722 O O . ASP A 1 88 ? -6.498 16.643 18.304 1.00 86.94 88 ASP A O 1
ATOM 726 N N . ASN A 1 89 ? -5.640 16.762 20.395 1.00 86.31 89 ASN A N 1
ATOM 727 C CA . ASN A 1 89 ? -4.755 15.603 20.330 1.00 86.31 89 ASN A CA 1
ATOM 728 C C . ASN A 1 89 ? -5.161 14.505 21.324 1.00 86.31 89 ASN A C 1
ATOM 730 O O . ASN A 1 89 ? -4.454 13.515 21.432 1.00 86.31 89 ASN A O 1
ATOM 734 N N . VAL A 1 90 ? -6.298 14.628 22.011 1.00 89.88 90 VAL A N 1
ATOM 735 C CA . VAL A 1 90 ? -6.881 13.546 22.810 1.00 89.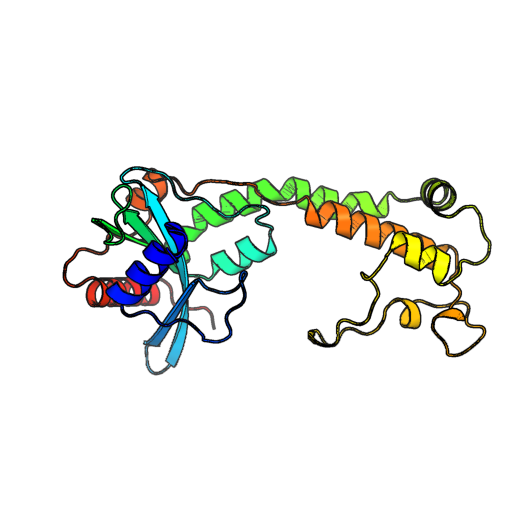88 90 VAL A CA 1
ATOM 736 C C . VAL A 1 90 ? -7.975 12.851 21.993 1.00 89.88 90 VAL A C 1
ATOM 738 O O . VAL A 1 90 ? -8.927 13.514 21.558 1.00 89.88 90 VAL A O 1
ATOM 741 N N . PRO A 1 91 ? -7.883 11.528 21.757 1.00 91.88 91 PRO A N 1
ATOM 742 C CA . PRO A 1 91 ? -8.932 10.821 21.040 1.00 91.88 91 PRO A CA 1
ATOM 743 C C . PRO A 1 91 ? -10.219 10.849 21.864 1.00 91.88 91 PRO A C 1
ATOM 745 O O . PRO A 1 91 ? -10.225 10.549 23.055 1.00 91.88 91 PRO A O 1
ATOM 748 N N . LYS A 1 92 ? -11.338 11.196 21.226 1.00 92.81 92 LYS A N 1
ATOM 749 C CA . LYS A 1 92 ? -12.665 11.106 21.855 1.00 92.81 92 LYS A CA 1
ATOM 750 C C . LYS A 1 92 ? -13.180 9.674 21.848 1.00 92.81 92 LYS A C 1
ATOM 752 O O . LYS A 1 92 ? -13.919 9.276 22.739 1.00 92.81 92 LYS A O 1
ATOM 757 N N . ARG A 1 93 ? -12.818 8.934 20.803 1.00 93.88 93 ARG A N 1
ATOM 758 C CA . ARG A 1 93 ? -13.377 7.639 20.428 1.00 93.88 93 ARG A CA 1
ATOM 759 C C . ARG A 1 93 ? -12.304 6.851 19.679 1.00 93.88 93 ARG A C 1
ATOM 761 O O . ARG A 1 93 ? -11.688 7.409 18.771 1.00 93.88 93 ARG A O 1
ATOM 768 N N . LEU A 1 94 ? -12.085 5.594 20.066 1.00 97.38 94 LEU A N 1
ATOM 769 C CA . LEU A 1 94 ? -11.102 4.690 19.458 1.00 97.38 94 LEU A CA 1
ATOM 770 C C . LEU A 1 94 ? -11.782 3.393 19.021 1.00 97.38 94 LEU A C 1
ATOM 772 O O . LEU A 1 94 ? -12.568 2.832 19.775 1.00 97.38 94 LEU A O 1
ATOM 776 N N . TRP A 1 95 ? -11.504 2.940 17.803 1.00 98.38 95 TRP A N 1
ATOM 777 C CA . TRP A 1 95 ? -12.023 1.696 17.232 1.00 98.38 95 TRP A CA 1
ATOM 778 C C . TRP A 1 95 ? -10.863 0.813 16.797 1.00 98.38 95 TRP A C 1
ATOM 780 O O . TRP A 1 95 ? -9.900 1.305 16.220 1.00 98.38 95 TRP A O 1
ATOM 790 N N . TYR A 1 96 ? -10.978 -0.485 17.033 1.00 98.69 96 TYR A N 1
ATOM 791 C CA . TYR A 1 96 ? -10.039 -1.516 16.623 1.00 98.69 96 TYR A CA 1
ATOM 792 C C . TYR A 1 96 ? -10.604 -2.323 15.453 1.00 98.69 96 TYR A C 1
ATOM 794 O O . TYR A 1 96 ? -11.712 -2.851 15.539 1.00 98.69 96 TYR A O 1
ATOM 802 N N . GLY A 1 97 ? -9.826 -2.453 14.379 1.00 98.56 97 GLY A N 1
ATOM 803 C CA . GLY A 1 97 ? -10.096 -3.359 13.266 1.00 98.56 97 GLY A CA 1
ATOM 804 C C . GLY A 1 97 ? -9.021 -4.437 13.168 1.00 98.56 97 GLY A C 1
ATOM 805 O O . GLY A 1 97 ? -7.858 -4.134 12.911 1.00 98.56 97 GLY A O 1
ATOM 806 N N . SER A 1 98 ? -9.389 -5.706 13.337 1.00 98.44 98 SER A N 1
ATOM 807 C CA . SER A 1 98 ? -8.492 -6.823 13.015 1.00 98.44 98 SER A CA 1
ATOM 808 C C . SER A 1 98 ? -8.367 -7.021 11.492 1.00 98.44 98 SER A C 1
ATOM 810 O O . SER A 1 98 ? -9.230 -6.544 10.744 1.00 98.44 98 SER A O 1
ATOM 812 N N . PRO A 1 99 ? -7.365 -7.780 11.003 1.00 97.81 99 PRO A N 1
ATOM 813 C CA . PRO A 1 99 ? -7.300 -8.186 9.596 1.00 97.81 99 PRO A CA 1
ATOM 814 C C . PRO A 1 99 ? -8.611 -8.801 9.086 1.00 97.81 99 PRO A C 1
ATOM 816 O O . PRO A 1 99 ? -9.039 -8.532 7.964 1.00 97.81 99 PRO A O 1
ATOM 819 N N . ALA A 1 100 ? -9.296 -9.577 9.932 1.00 98.00 100 ALA A N 1
ATOM 820 C CA . ALA A 1 100 ? -10.586 -10.176 9.614 1.00 98.00 100 ALA A CA 1
ATOM 821 C C . ALA A 1 100 ? -11.685 -9.125 9.399 1.00 98.00 100 ALA A C 1
ATOM 823 O O . ALA A 1 100 ? -12.408 -9.181 8.403 1.00 98.00 100 ALA A O 1
ATOM 824 N N . MET A 1 101 ? -11.771 -8.141 10.301 1.00 98.50 101 MET A N 1
ATOM 825 C CA . MET A 1 101 ? -12.744 -7.043 10.239 1.00 98.50 101 MET A CA 1
ATOM 826 C C . MET A 1 101 ? -12.490 -6.116 9.045 1.00 98.50 101 MET A C 1
ATOM 828 O O . MET A 1 101 ? -13.429 -5.620 8.428 1.00 98.50 101 MET A O 1
ATOM 832 N N . MET A 1 102 ? -11.224 -5.901 8.679 1.00 98.31 102 MET A N 1
ATOM 833 C CA . MET A 1 102 ? -10.827 -5.023 7.570 1.00 98.31 102 MET A CA 1
ATOM 834 C C . MET A 1 102 ? -10.816 -5.716 6.202 1.00 98.31 102 MET A C 1
ATOM 836 O O . MET A 1 102 ? -10.640 -5.057 5.174 1.00 98.31 102 MET A O 1
ATOM 840 N N . ARG A 1 103 ? -11.020 -7.037 6.166 1.00 97.50 103 ARG A N 1
ATOM 841 C CA . ARG A 1 103 ? -10.888 -7.857 4.957 1.00 97.50 103 ARG A CA 1
ATOM 842 C C . ARG A 1 103 ? -11.821 -7.427 3.834 1.00 97.50 103 ARG A C 1
ATOM 844 O O . ARG A 1 103 ? -11.405 -7.418 2.679 1.00 97.50 103 ARG A O 1
ATOM 851 N N . GLU A 1 104 ? -13.081 -7.134 4.152 1.00 98.00 104 GLU A N 1
ATOM 852 C CA . GLU A 1 104 ? -14.080 -6.761 3.146 1.00 98.00 104 GLU A CA 1
ATOM 853 C C . GLU A 1 104 ? -13.693 -5.453 2.458 1.00 98.00 104 GLU A C 1
ATOM 855 O O . GLU A 1 104 ? -13.559 -5.431 1.236 1.00 98.00 104 GLU A O 1
ATOM 860 N N . TRP A 1 105 ? -13.436 -4.404 3.242 1.00 97.56 105 TRP A N 1
ATOM 861 C CA . TRP A 1 105 ? -12.988 -3.119 2.713 1.00 97.56 105 TRP A CA 1
ATOM 862 C C . TRP A 1 105 ? -11.716 -3.274 1.872 1.00 97.56 105 TRP A C 1
ATOM 864 O O . TRP A 1 105 ? -11.674 -2.842 0.724 1.00 97.56 105 TRP A O 1
ATOM 874 N N . ASN A 1 106 ? -10.705 -3.980 2.387 1.00 96.88 106 ASN A N 1
ATOM 875 C CA . ASN A 1 106 ? -9.446 -4.163 1.669 1.00 96.88 106 ASN A CA 1
ATOM 876 C C . ASN A 1 106 ? -9.645 -4.907 0.332 1.00 96.88 106 ASN A C 1
ATOM 878 O O . ASN A 1 106 ? -9.093 -4.506 -0.691 1.00 96.88 106 ASN A O 1
ATOM 882 N N . ARG A 1 107 ? -10.491 -5.947 0.300 1.00 97.19 107 ARG A N 1
ATOM 883 C CA . ARG A 1 107 ? -10.844 -6.656 -0.942 1.00 97.19 107 ARG A CA 1
ATOM 884 C C . ARG A 1 107 ? -11.539 -5.752 -1.954 1.00 97.19 107 ARG A C 1
ATOM 886 O O . ARG A 1 107 ? -11.258 -5.883 -3.140 1.00 97.19 107 ARG A O 1
ATOM 893 N N . GLN A 1 108 ? -12.418 -4.858 -1.508 1.00 96.88 108 GLN A N 1
ATOM 894 C CA . GLN A 1 108 ? -13.082 -3.900 -2.395 1.00 96.88 108 GLN A CA 1
ATOM 895 C C . GLN A 1 108 ? -12.070 -2.932 -3.021 1.00 96.88 108 GLN A C 1
ATOM 897 O O . GLN A 1 108 ? -12.127 -2.700 -4.225 1.00 96.88 108 GLN A O 1
ATOM 902 N N . GLU A 1 109 ? -11.099 -2.437 -2.249 1.00 95.56 109 GLU A N 1
ATOM 903 C CA . GLU A 1 109 ? -10.026 -1.588 -2.788 1.00 95.56 109 GLU A CA 1
ATOM 904 C C . GLU A 1 109 ? -9.119 -2.350 -3.770 1.00 95.56 109 GLU A C 1
ATOM 906 O O . GLU A 1 109 ? -8.746 -1.819 -4.814 1.00 95.56 109 GLU A O 1
ATOM 911 N N . GLN A 1 110 ? -8.797 -3.618 -3.489 1.00 95.94 110 GLN A N 1
ATOM 912 C CA . GLN A 1 110 ? -8.032 -4.448 -4.428 1.00 95.94 110 GLN A CA 1
ATOM 913 C C . GLN A 1 110 ? -8.815 -4.728 -5.717 1.00 95.94 110 GLN A C 1
ATOM 915 O O . GLN A 1 110 ? -8.243 -4.669 -6.803 1.00 95.94 110 GLN A O 1
ATOM 920 N N . ALA A 1 111 ? -10.115 -5.014 -5.610 1.00 96.12 111 ALA A N 1
ATOM 921 C CA . ALA A 1 111 ? -10.986 -5.226 -6.762 1.00 96.12 111 ALA A CA 1
ATOM 922 C C . ALA A 1 111 ? -11.119 -3.956 -7.613 1.00 96.12 111 ALA A C 1
ATOM 924 O O . ALA A 1 111 ? -11.111 -4.044 -8.837 1.00 96.12 111 ALA A O 1
ATOM 925 N N . TYR A 1 112 ? -11.172 -2.784 -6.974 1.00 94.56 112 TYR A N 1
ATOM 926 C CA . TYR A 1 112 ? -11.171 -1.493 -7.657 1.00 94.56 112 TYR A CA 1
ATOM 927 C C . TYR A 1 112 ? -9.911 -1.296 -8.516 1.00 94.56 112 TYR A C 1
ATOM 929 O O . TYR A 1 112 ? -10.014 -0.803 -9.633 1.00 94.56 112 TYR A O 1
ATOM 937 N N . LEU A 1 113 ? -8.738 -1.735 -8.040 1.00 94.75 113 LEU A N 1
ATOM 938 C CA . LEU A 1 113 ? -7.484 -1.668 -8.806 1.00 94.75 113 LEU A CA 1
ATOM 939 C C . LEU A 1 113 ? -7.324 -2.764 -9.864 1.00 94.75 113 LEU A C 1
ATOM 941 O O . LEU A 1 113 ? -6.419 -2.673 -10.692 1.00 94.75 113 LEU A O 1
ATOM 945 N N . ALA A 1 114 ? -8.141 -3.818 -9.841 1.00 95.25 114 ALA A N 1
ATOM 946 C CA . ALA A 1 114 ? -7.917 -4.988 -10.687 1.00 95.25 114 ALA A CA 1
ATOM 947 C C . ALA A 1 114 ? -7.855 -4.666 -12.198 1.00 95.25 114 ALA A C 1
ATOM 949 O O . ALA A 1 114 ? -6.936 -5.171 -12.849 1.00 95.25 114 ALA A O 1
ATOM 950 N N . PRO A 1 115 ? -8.735 -3.813 -12.767 1.00 95.88 115 PRO A N 1
ATOM 951 C CA . PRO A 1 115 ? -8.640 -3.430 -14.177 1.00 95.88 115 PRO A CA 1
ATOM 952 C C . PRO A 1 115 ? -7.336 -2.693 -14.513 1.00 95.88 115 PRO A C 1
ATOM 954 O O . PRO A 1 115 ? -6.683 -3.022 -15.501 1.00 95.88 115 PRO A O 1
ATOM 957 N N . ASP A 1 116 ? -6.906 -1.757 -13.664 1.00 95.56 116 ASP A N 1
ATOM 958 C CA . ASP A 1 116 ? -5.684 -0.970 -13.879 1.00 95.56 116 ASP A CA 1
ATOM 959 C C . ASP A 1 116 ? -4.428 -1.847 -13.827 1.00 95.56 116 ASP A C 1
ATOM 961 O O . ASP A 1 116 ? -3.489 -1.670 -14.608 1.00 95.56 116 ASP A O 1
ATOM 965 N N . LEU A 1 117 ? -4.418 -2.831 -12.923 1.00 94.69 117 LEU A N 1
ATOM 966 C CA . LEU A 1 117 ? -3.343 -3.817 -12.827 1.00 94.69 117 LEU A CA 1
ATOM 967 C C . LEU A 1 117 ? -3.309 -4.731 -14.056 1.00 94.69 117 LEU A C 1
ATOM 969 O O . LEU A 1 117 ? -2.225 -5.055 -14.542 1.00 94.69 117 LEU A O 1
ATOM 973 N N . ALA A 1 118 ? -4.472 -5.117 -14.587 1.00 95.75 118 ALA A N 1
ATOM 974 C CA . ALA A 1 118 ? -4.549 -5.892 -15.821 1.00 95.75 118 ALA A CA 1
ATOM 975 C C . ALA A 1 118 ? -4.000 -5.094 -17.014 1.00 95.75 118 ALA A C 1
ATOM 977 O O . ALA A 1 118 ? -3.168 -5.607 -17.758 1.00 95.75 118 ALA A O 1
ATOM 978 N N . LEU A 1 119 ? -4.381 -3.819 -17.154 1.00 95.81 119 LEU A N 1
ATOM 979 C CA . LEU A 1 119 ? -3.835 -2.936 -18.192 1.00 95.81 119 LEU A CA 1
ATOM 980 C C . LEU A 1 119 ? -2.321 -2.763 -18.053 1.00 95.81 119 LEU A C 1
ATOM 982 O O . LEU A 1 119 ? -1.596 -2.877 -19.037 1.00 95.81 119 LEU A O 1
ATOM 986 N N . THR A 1 120 ? -1.833 -2.557 -16.830 1.00 95.44 120 THR A N 1
ATOM 987 C CA . THR A 1 120 ? -0.395 -2.456 -16.541 1.00 95.44 120 THR A CA 1
ATOM 988 C C . THR A 1 120 ? 0.374 -3.703 -16.963 1.00 95.44 120 THR A C 1
ATOM 990 O O . THR A 1 120 ? 1.512 -3.586 -17.408 1.00 95.44 120 THR A O 1
ATOM 993 N N . SER A 1 121 ? -0.237 -4.884 -16.847 1.00 94.12 121 SER A N 1
ATOM 994 C CA . SER A 1 121 ? 0.380 -6.141 -17.269 1.00 94.12 121 SER A CA 1
ATOM 995 C C . SER A 1 121 ? 0.321 -6.366 -18.780 1.00 94.12 121 SER A C 1
ATOM 997 O O . SER A 1 121 ? 1.243 -6.961 -19.317 1.00 94.12 121 SER A O 1
ATOM 999 N N . LEU A 1 122 ? -0.755 -5.947 -19.454 1.00 96.62 122 LEU A N 1
ATOM 1000 C CA . LEU A 1 122 ? -1.006 -6.283 -20.862 1.00 96.62 122 LEU A CA 1
ATOM 1001 C C . LEU A 1 122 ? -0.415 -5.265 -21.843 1.00 96.62 122 LEU A C 1
ATOM 1003 O O . LEU A 1 122 ? 0.118 -5.640 -22.882 1.00 96.62 122 LEU A O 1
ATOM 1007 N N . LEU A 1 123 ? -0.521 -3.970 -21.535 1.00 97.06 123 LEU A N 1
ATOM 1008 C CA . LEU A 1 123 ? -0.120 -2.904 -22.456 1.00 97.06 123 LEU A CA 1
ATOM 1009 C C . LEU A 1 123 ? 1.380 -2.882 -22.791 1.00 97.06 123 LEU 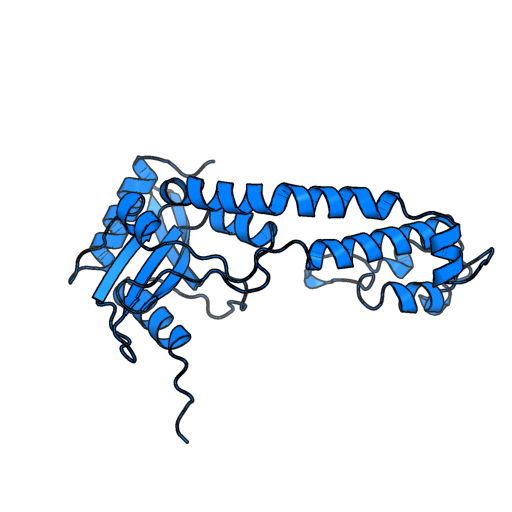A C 1
ATOM 1011 O O . LEU A 1 123 ? 1.693 -2.581 -23.943 1.00 97.06 123 LEU A O 1
ATOM 1015 N N . PRO A 1 124 ? 2.316 -3.195 -21.871 1.00 97.25 124 PRO A N 1
ATOM 1016 C CA . PRO A 1 124 ? 3.734 -3.259 -22.215 1.00 97.25 124 PRO A CA 1
ATOM 1017 C C . PRO A 1 124 ? 4.025 -4.225 -23.364 1.00 97.25 124 PRO A C 1
ATOM 1019 O O . PRO A 1 124 ? 4.826 -3.904 -24.236 1.00 97.25 124 PRO A O 1
ATOM 1022 N N . ASP A 1 125 ? 3.339 -5.365 -23.419 1.00 95.75 125 ASP A N 1
ATOM 1023 C CA . ASP A 1 125 ? 3.573 -6.390 -24.441 1.00 95.75 125 ASP A CA 1
ATOM 1024 C C . ASP A 1 125 ? 3.034 -6.003 -25.824 1.00 95.75 125 ASP A C 1
ATOM 1026 O O . ASP A 1 125 ? 3.451 -6.582 -26.826 1.00 95.75 125 ASP A O 1
ATOM 1030 N N . LEU A 1 126 ? 2.174 -4.981 -25.899 1.00 96.81 126 LEU A N 1
ATOM 1031 C CA . LEU A 1 126 ? 1.747 -4.382 -27.165 1.00 96.81 126 LEU A CA 1
ATOM 1032 C C . LEU A 1 126 ? 2.815 -3.463 -27.774 1.00 96.81 126 LEU A C 1
ATOM 1034 O O . LEU A 1 126 ? 2.639 -3.002 -28.899 1.00 96.81 126 LEU A O 1
ATOM 1038 N N . ALA A 1 127 ? 3.911 -3.184 -27.056 1.00 96.94 127 ALA A N 1
ATOM 1039 C CA . ALA A 1 127 ? 5.039 -2.467 -27.628 1.00 96.94 127 ALA A CA 1
ATOM 1040 C C . ALA A 1 127 ? 5.663 -3.278 -28.773 1.00 96.94 127 ALA A C 1
ATOM 1042 O O . ALA A 1 127 ? 6.080 -4.433 -28.598 1.00 96.94 127 ALA A O 1
ATOM 1043 N N . ASP A 1 128 ? 5.745 -2.634 -29.932 1.00 97.19 128 ASP A N 1
ATOM 1044 C CA . ASP A 1 128 ? 6.283 -3.184 -31.164 1.00 97.19 128 ASP A CA 1
ATOM 1045 C C . ASP A 1 128 ? 7.470 -2.360 -31.683 1.00 97.19 128 ASP A C 1
ATOM 1047 O O . ASP A 1 128 ? 7.887 -1.350 -31.103 1.00 97.19 128 ASP A O 1
ATOM 1051 N N . LYS A 1 129 ? 8.040 -2.822 -32.799 1.00 97.19 129 LYS A N 1
ATOM 1052 C CA . LYS A 1 129 ? 9.198 -2.195 -33.446 1.00 97.19 129 LYS A CA 1
ATOM 1053 C C . LYS A 1 129 ? 8.950 -0.737 -33.837 1.00 97.19 129 LYS A C 1
ATOM 1055 O O . LYS A 1 129 ? 9.895 0.045 -33.835 1.00 97.19 129 LYS A O 1
ATOM 1060 N N . ASP A 1 130 ? 7.713 -0.364 -34.158 1.00 97.94 130 ASP A N 1
ATOM 1061 C CA . ASP A 1 130 ? 7.399 0.992 -34.595 1.00 97.94 130 ASP A CA 1
ATOM 1062 C C . ASP A 1 130 ? 7.463 1.946 -33.400 1.00 97.94 130 ASP A C 1
ATOM 1064 O O . ASP A 1 130 ? 8.023 3.038 -33.518 1.00 97.94 130 ASP A O 1
ATOM 1068 N N . ILE A 1 131 ? 7.005 1.507 -32.223 1.00 97.88 131 ILE A N 1
ATOM 1069 C CA . ILE A 1 131 ? 7.188 2.239 -30.963 1.00 97.88 131 ILE A CA 1
ATOM 1070 C C . ILE A 1 131 ? 8.675 2.363 -30.608 1.00 97.88 131 ILE A C 1
ATOM 1072 O O . ILE A 1 131 ? 9.134 3.461 -30.285 1.00 97.88 131 ILE A O 1
ATOM 1076 N N . LEU A 1 132 ? 9.451 1.275 -30.691 1.00 97.75 132 LEU A N 1
ATOM 1077 C CA . LEU A 1 132 ? 10.896 1.321 -30.425 1.00 97.75 132 LEU A CA 1
ATOM 1078 C C . LEU A 1 132 ? 11.604 2.328 -31.344 1.00 97.75 132 LEU A C 1
ATOM 1080 O O . LEU A 1 132 ? 12.362 3.175 -30.867 1.00 97.75 132 LEU A O 1
ATOM 1084 N N . ASN A 1 133 ? 11.309 2.276 -32.644 1.00 97.69 133 ASN A N 1
ATOM 1085 C CA . ASN A 1 133 ? 11.895 3.170 -33.638 1.00 97.69 133 ASN A CA 1
ATOM 1086 C C . ASN A 1 133 ? 11.518 4.636 -33.391 1.00 97.69 133 ASN A C 1
ATOM 1088 O O . ASN A 1 133 ? 12.358 5.514 -33.572 1.00 97.69 133 ASN A O 1
ATOM 1092 N N . GLN A 1 134 ? 10.291 4.918 -32.949 1.00 97.69 134 GLN A N 1
ATOM 1093 C CA . GLN A 1 134 ? 9.882 6.278 -32.585 1.00 97.69 134 GLN A CA 1
ATOM 1094 C C . GLN A 1 134 ? 10.604 6.802 -31.336 1.00 97.69 134 GLN A C 1
ATOM 1096 O O . GLN A 1 134 ? 10.890 7.994 -31.259 1.00 97.69 134 GLN A O 1
ATOM 1101 N N . LEU A 1 135 ? 10.903 5.934 -30.363 1.00 97.31 135 LEU A N 1
ATOM 1102 C CA . LEU A 1 135 ? 11.538 6.337 -29.104 1.00 97.31 135 LEU A CA 1
ATOM 1103 C C . LEU A 1 135 ? 13.060 6.479 -29.207 1.00 97.31 135 LEU A C 1
ATOM 1105 O O . LEU A 1 135 ? 13.615 7.423 -28.647 1.00 97.31 135 LEU A O 1
ATOM 1109 N N . LEU A 1 136 ? 13.737 5.541 -29.875 1.00 97.12 136 LEU A N 1
ATOM 1110 C CA . LEU A 1 136 ? 15.205 5.438 -29.880 1.00 97.12 136 LEU A CA 1
ATOM 1111 C C . LEU A 1 136 ? 15.831 5.498 -31.285 1.00 97.12 136 LEU A C 1
ATOM 1113 O O . LEU A 1 136 ? 17.059 5.466 -31.413 1.00 97.12 136 LEU A O 1
ATOM 1117 N N . GLY A 1 137 ? 15.008 5.601 -32.333 1.00 97.31 137 GLY A N 1
ATOM 1118 C CA . GLY A 1 137 ? 15.436 5.466 -33.723 1.00 97.31 137 GLY A CA 1
ATOM 1119 C C . GLY A 1 137 ? 15.647 4.008 -34.141 1.00 97.31 137 GLY A C 1
ATOM 1120 O O . GLY A 1 137 ? 15.805 3.113 -33.307 1.00 97.31 137 GLY A O 1
ATOM 1121 N N . HIS A 1 138 ? 15.673 3.774 -35.454 1.00 97.44 138 HIS A N 1
ATOM 1122 C CA . HIS A 1 138 ? 16.049 2.479 -36.021 1.00 97.44 138 HIS A CA 1
ATOM 1123 C C . HIS A 1 138 ? 17.568 2.295 -35.948 1.00 97.44 138 HIS A C 1
ATOM 1125 O O . HIS A 1 138 ? 18.314 3.073 -36.549 1.00 97.44 138 HIS A O 1
ATOM 1131 N N . LYS A 1 139 ? 18.027 1.266 -35.231 1.00 96.38 139 LYS A N 1
ATOM 1132 C CA . LYS A 1 139 ? 19.447 0.934 -35.073 1.00 96.38 139 LYS A CA 1
ATOM 1133 C C . LYS A 1 139 ? 19.624 -0.578 -35.032 1.00 96.38 139 LYS A C 1
ATOM 1135 O O . LYS A 1 139 ? 18.841 -1.268 -34.390 1.00 96.38 139 LYS A O 1
ATOM 1140 N N . ASP A 1 140 ? 20.698 -1.071 -35.639 1.00 94.88 140 ASP A N 1
ATOM 1141 C CA . ASP A 1 140 ? 21.073 -2.487 -35.521 1.00 94.88 140 ASP A CA 1
ATOM 1142 C C . ASP A 1 140 ? 21.623 -2.810 -34.124 1.00 94.88 140 ASP A C 1
ATOM 1144 O O . ASP A 1 140 ? 21.603 -3.956 -33.682 1.00 94.88 140 ASP A O 1
ATOM 1148 N N . VAL A 1 141 ? 22.138 -1.789 -33.431 1.00 95.00 141 VAL A N 1
ATOM 1149 C CA . VAL A 1 141 ? 22.725 -1.884 -32.095 1.00 95.00 141 VAL A CA 1
ATOM 1150 C C . VAL A 1 141 ? 22.451 -0.591 -31.322 1.00 95.00 141 VAL A C 1
ATOM 1152 O O . VAL A 1 141 ? 22.681 0.506 -31.835 1.00 95.00 141 VAL A O 1
ATOM 1155 N N . TYR A 1 142 ? 22.007 -0.720 -30.073 1.00 95.75 142 TYR A N 1
ATOM 1156 C CA . TYR A 1 142 ? 21.738 0.384 -29.148 1.00 95.75 142 TYR A CA 1
ATOM 1157 C C . TYR A 1 142 ? 22.854 0.512 -28.111 1.00 95.75 142 TYR A C 1
ATOM 1159 O O . TYR A 1 142 ? 23.482 -0.479 -27.737 1.00 95.75 142 TYR A O 1
ATOM 1167 N N . THR A 1 143 ? 23.108 1.727 -27.632 1.00 94.75 143 THR A N 1
ATOM 1168 C CA . THR A 1 143 ? 24.164 2.004 -26.645 1.00 94.75 143 THR A CA 1
ATOM 1169 C C . THR A 1 143 ? 23.624 2.087 -25.216 1.00 94.75 143 THR A C 1
ATOM 1171 O O . THR A 1 143 ? 22.414 2.112 -24.977 1.00 94.75 143 THR A O 1
ATOM 1174 N N . TYR A 1 144 ? 24.532 2.173 -24.240 1.00 93.62 144 TYR A N 1
ATOM 1175 C CA . TYR A 1 144 ? 24.184 2.543 -22.866 1.00 93.62 144 TYR A CA 1
ATOM 1176 C C . TYR A 1 144 ? 23.392 3.850 -22.797 1.00 93.62 144 TYR A C 1
ATOM 1178 O O . TYR A 1 144 ? 22.371 3.888 -22.117 1.00 93.62 144 TYR A O 1
ATOM 1186 N N . ASP A 1 145 ? 23.818 4.888 -23.517 1.00 94.81 145 ASP A N 1
ATOM 1187 C CA . ASP A 1 145 ? 23.163 6.198 -23.471 1.00 94.81 145 ASP A CA 1
ATOM 1188 C C . ASP A 1 145 ? 21.727 6.135 -24.004 1.00 94.81 145 ASP A C 1
ATOM 1190 O O . ASP A 1 145 ? 20.831 6.745 -23.418 1.00 94.81 145 ASP A O 1
ATOM 1194 N N . ASP A 1 146 ? 21.487 5.333 -25.048 1.00 96.25 146 ASP A N 1
ATOM 1195 C CA . ASP A 1 146 ? 20.147 5.102 -25.596 1.00 96.25 146 ASP A CA 1
ATOM 1196 C C . ASP A 1 146 ? 19.211 4.503 -24.539 1.00 96.25 146 ASP A C 1
ATOM 1198 O O . ASP A 1 146 ? 18.139 5.046 -24.252 1.00 96.25 146 ASP A O 1
ATOM 1202 N N . LEU A 1 147 ? 19.628 3.397 -23.912 1.00 96.25 147 LEU A N 1
ATOM 1203 C CA . LEU A 1 147 ? 18.803 2.748 -22.896 1.00 96.25 147 LEU A CA 1
ATOM 1204 C C . LEU A 1 147 ? 18.718 3.577 -21.616 1.00 96.25 147 LEU A C 1
ATOM 1206 O O . LEU A 1 147 ? 17.679 3.563 -20.960 1.00 96.25 147 LEU A O 1
ATOM 1210 N N . HIS A 1 148 ? 19.759 4.328 -21.263 1.00 95.44 148 HIS A N 1
ATOM 1211 C CA . HIS A 1 148 ? 19.762 5.181 -20.082 1.00 95.44 148 HIS A CA 1
ATOM 1212 C C . HIS A 1 148 ? 18.836 6.391 -20.231 1.00 95.44 148 HIS A C 1
ATOM 1214 O O . HIS A 1 148 ? 18.147 6.752 -19.275 1.00 95.44 148 HIS A O 1
ATOM 1220 N N . ALA A 1 149 ? 18.727 6.981 -21.424 1.00 95.94 149 ALA A N 1
ATOM 1221 C CA . ALA A 1 149 ? 17.747 8.034 -21.692 1.00 95.94 149 ALA A CA 1
ATOM 1222 C C . ALA A 1 149 ? 16.303 7.554 -21.434 1.00 95.94 149 ALA A C 1
ATOM 1224 O O . ALA A 1 149 ? 15.481 8.294 -20.881 1.00 95.94 149 ALA A O 1
ATOM 1225 N N . LEU A 1 150 ? 16.016 6.290 -21.766 1.00 96.44 150 LEU A N 1
ATOM 1226 C CA . LEU A 1 150 ? 14.719 5.648 -21.556 1.00 96.44 150 LEU A CA 1
ATOM 1227 C C . LEU A 1 150 ? 14.502 5.206 -20.096 1.00 96.44 150 LEU A C 1
ATOM 1229 O O . LEU A 1 150 ? 13.523 5.596 -19.448 1.00 96.44 150 LEU A O 1
ATOM 1233 N N . MET A 1 151 ? 15.412 4.386 -19.570 1.00 95.94 151 MET A N 1
ATOM 1234 C CA . MET A 1 151 ? 15.279 3.694 -18.285 1.00 95.94 151 MET A CA 1
ATOM 1235 C C . MET A 1 151 ? 15.731 4.532 -17.087 1.00 95.94 151 MET A C 1
ATOM 1237 O O . MET A 1 151 ? 15.228 4.324 -15.977 1.00 95.94 151 MET A O 1
ATOM 1241 N N . LYS A 1 152 ? 16.600 5.530 -17.284 1.00 94.25 152 LYS A N 1
ATOM 1242 C CA . LYS A 1 152 ? 17.162 6.380 -16.219 1.00 94.25 152 LYS A CA 1
ATOM 1243 C C . LYS A 1 152 ? 17.804 5.513 -15.126 1.00 94.25 152 LYS A C 1
ATOM 1245 O O . LYS A 1 152 ? 18.474 4.529 -15.415 1.00 94.25 152 LYS A O 1
ATOM 1250 N N . ASP A 1 153 ? 17.517 5.770 -13.857 1.00 92.75 153 ASP A N 1
ATOM 1251 C CA . ASP A 1 153 ? 18.069 4.963 -12.765 1.00 92.75 153 ASP A CA 1
ATOM 1252 C C . ASP A 1 153 ? 17.357 3.614 -12.544 1.00 92.75 153 ASP A C 1
ATOM 1254 O O . ASP A 1 153 ? 17.708 2.875 -11.625 1.00 92.75 153 ASP A O 1
ATOM 1258 N N . HIS A 1 154 ? 16.336 3.249 -13.334 1.00 91.19 154 HIS A N 1
ATOM 1259 C CA . HIS A 1 154 ? 15.538 2.040 -13.055 1.00 91.19 154 HIS A CA 1
ATOM 1260 C C . HIS A 1 154 ? 16.289 0.730 -13.221 1.00 91.19 154 HIS A C 1
ATOM 1262 O O . HIS A 1 154 ? 15.931 -0.253 -12.570 1.00 91.19 154 HIS A O 1
ATOM 1268 N N . TRP A 1 155 ? 17.305 0.716 -14.076 1.00 93.88 155 TRP A N 1
ATOM 1269 C CA . TRP A 1 155 ? 18.174 -0.435 -14.294 1.00 93.88 155 TRP A CA 1
ATOM 1270 C C . TRP A 1 155 ? 19.483 -0.358 -13.498 1.00 93.88 155 TRP A C 1
ATOM 1272 O O . TRP A 1 155 ? 20.285 -1.287 -13.567 1.00 93.88 155 TRP A O 1
ATOM 1282 N N . ASN A 1 156 ? 19.693 0.684 -12.688 1.00 91.88 156 ASN A N 1
ATOM 1283 C CA . ASN A 1 156 ? 20.841 0.732 -11.786 1.00 91.88 156 ASN A CA 1
ATOM 1284 C C . ASN A 1 156 ? 20.755 -0.369 -10.723 1.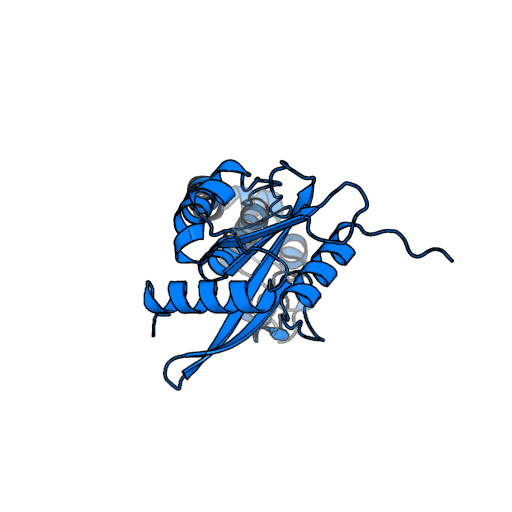00 91.88 156 ASN A C 1
ATOM 1286 O O . ASN A 1 156 ? 19.676 -0.863 -10.384 1.00 91.88 156 ASN A O 1
ATOM 1290 N N . ALA A 1 157 ? 21.914 -0.729 -10.170 1.00 90.75 157 ALA A N 1
ATOM 1291 C CA . ALA A 1 157 ? 21.973 -1.641 -9.037 1.00 90.75 157 ALA A CA 1
ATOM 1292 C C . ALA A 1 157 ? 21.154 -1.085 -7.865 1.00 90.75 157 ALA A C 1
ATOM 1294 O O . ALA A 1 157 ? 21.263 0.090 -7.510 1.00 90.75 157 ALA A O 1
ATOM 1295 N N . LYS A 1 158 ? 20.366 -1.952 -7.230 1.00 89.75 158 LYS A N 1
ATOM 1296 C CA . LYS A 1 158 ? 19.659 -1.629 -5.988 1.00 89.75 158 LYS A CA 1
ATOM 1297 C C . LYS A 1 158 ? 20.260 -2.480 -4.884 1.00 89.75 158 LYS A C 1
ATOM 1299 O O . LYS A 1 158 ? 19.686 -3.496 -4.503 1.00 89.75 158 LYS A O 1
ATOM 1304 N N . SER A 1 159 ? 21.428 -2.065 -4.390 1.00 84.00 159 SER A N 1
ATOM 1305 C CA . SER A 1 159 ? 22.230 -2.835 -3.428 1.00 84.00 159 SER A CA 1
ATOM 1306 C C . SER A 1 159 ? 21.455 -3.203 -2.161 1.00 84.00 159 SER A C 1
ATOM 1308 O O . SER A 1 159 ? 21.592 -4.317 -1.673 1.00 84.00 159 SER A O 1
ATOM 1310 N N . ALA A 1 160 ? 20.567 -2.320 -1.687 1.00 77.88 160 ALA A N 1
ATOM 1311 C CA . ALA A 1 160 ? 19.688 -2.592 -0.545 1.00 77.88 160 ALA A CA 1
ATOM 1312 C C . ALA A 1 160 ? 18.718 -3.770 -0.773 1.00 77.88 160 ALA A C 1
ATOM 1314 O O . ALA A 1 160 ? 18.243 -4.367 0.184 1.00 77.88 160 ALA A O 1
ATOM 1315 N N . LEU A 1 161 ? 18.429 -4.103 -2.034 1.00 80.88 161 LEU A N 1
ATOM 1316 C CA . LEU A 1 161 ? 17.565 -5.214 -2.441 1.00 80.88 161 LEU A CA 1
ATOM 1317 C C . LEU A 1 161 ? 18.363 -6.396 -3.018 1.00 80.88 161 LEU A C 1
ATOM 1319 O O . LEU A 1 161 ? 17.762 -7.337 -3.527 1.00 80.88 161 LEU A O 1
ATOM 1323 N N . GLY A 1 162 ? 19.701 -6.333 -3.012 1.00 88.88 162 GLY A N 1
ATOM 1324 C CA . GLY A 1 162 ? 20.558 -7.344 -3.639 1.00 88.88 162 GLY A CA 1
ATOM 1325 C C . GLY A 1 162 ? 20.383 -7.464 -5.159 1.00 88.88 162 GLY A C 1
ATOM 1326 O O . GLY A 1 162 ? 20.773 -8.475 -5.737 1.00 88.88 162 GLY A O 1
ATOM 1327 N N . LEU A 1 163 ? 19.786 -6.464 -5.819 1.00 88.81 163 LEU A N 1
ATOM 1328 C CA . LEU A 1 163 ? 19.514 -6.520 -7.256 1.00 88.81 163 LEU A CA 1
ATOM 1329 C C . LEU A 1 163 ? 20.709 -5.978 -8.059 1.00 88.81 163 LEU A C 1
ATOM 1331 O O . LEU A 1 163 ? 21.156 -4.854 -7.784 1.00 88.81 163 LEU A O 1
ATOM 1335 N N . PRO A 1 164 ? 21.210 -6.729 -9.061 1.00 91.62 164 PRO A N 1
ATOM 1336 C CA . PRO A 1 164 ? 22.354 -6.317 -9.867 1.00 91.62 164 PRO A CA 1
ATOM 1337 C C . PRO A 1 164 ? 22.005 -5.157 -10.809 1.00 91.62 164 PRO A C 1
ATOM 1339 O O . PRO A 1 164 ? 20.837 -4.836 -11.034 1.00 91.62 164 PRO A O 1
ATOM 1342 N N . ASN A 1 165 ? 23.035 -4.533 -11.387 1.00 90.56 165 ASN A N 1
ATOM 1343 C CA . ASN A 1 165 ? 22.857 -3.515 -12.419 1.00 90.56 165 ASN A CA 1
ATOM 1344 C C . ASN A 1 165 ? 22.368 -4.168 -13.724 1.00 90.56 165 ASN A C 1
ATOM 1346 O O . ASN A 1 165 ? 23.116 -4.900 -14.377 1.00 90.56 165 ASN A O 1
ATOM 1350 N N . ARG A 1 166 ? 21.127 -3.865 -14.107 1.00 93.06 166 ARG A N 1
ATOM 1351 C CA . ARG A 1 166 ? 20.458 -4.444 -15.273 1.00 93.06 166 ARG A CA 1
ATOM 1352 C C . ARG A 1 166 ? 20.996 -3.934 -16.608 1.00 93.06 166 ARG A C 1
ATOM 1354 O O . ARG A 1 166 ? 20.904 -4.669 -17.582 1.00 93.06 166 ARG A O 1
ATOM 1361 N N . TYR A 1 167 ? 21.629 -2.757 -16.657 1.00 92.50 167 TYR A N 1
ATOM 1362 C CA . TYR A 1 167 ? 22.366 -2.327 -17.855 1.00 92.50 167 TYR A CA 1
ATOM 1363 C C . TYR A 1 167 ? 23.487 -3.317 -18.183 1.00 92.50 167 TYR A C 1
ATOM 1365 O O . TYR A 1 167 ? 23.628 -3.765 -19.313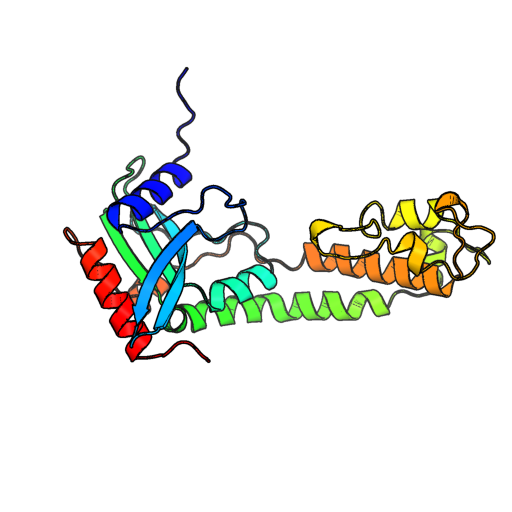 1.00 92.50 167 TYR A O 1
ATOM 1373 N N . ILE A 1 168 ? 24.239 -3.751 -17.169 1.00 89.31 168 ILE A N 1
ATOM 1374 C CA . ILE A 1 168 ? 25.340 -4.697 -17.370 1.00 89.31 168 ILE A CA 1
ATOM 1375 C C . ILE A 1 168 ? 24.805 -6.095 -17.693 1.00 89.31 168 ILE A C 1
ATOM 1377 O O . ILE A 1 168 ? 25.324 -6.759 -18.591 1.00 89.31 168 ILE A O 1
ATOM 1381 N N . THR A 1 169 ? 23.799 -6.576 -16.955 1.00 90.94 169 THR A N 1
ATOM 1382 C CA . THR A 1 169 ? 23.318 -7.959 -17.123 1.00 90.94 169 THR A CA 1
ATOM 1383 C C . THR A 1 169 ? 22.552 -8.176 -18.420 1.00 90.94 169 THR A C 1
ATOM 1385 O O . THR A 1 169 ? 22.581 -9.288 -18.931 1.00 90.94 169 THR A O 1
ATOM 1388 N N . ASN A 1 170 ? 21.887 -7.145 -18.949 1.00 92.88 170 ASN A N 1
ATOM 1389 C CA . ASN A 1 170 ? 21.105 -7.263 -20.179 1.00 92.88 170 ASN A CA 1
ATOM 1390 C C . ASN A 1 170 ? 21.929 -6.983 -21.448 1.00 92.88 170 ASN A C 1
ATOM 1392 O O . ASN A 1 170 ? 21.441 -7.251 -22.536 1.00 92.88 170 ASN A O 1
ATOM 1396 N N . ALA A 1 171 ? 23.148 -6.441 -21.338 1.00 92.06 171 ALA A N 1
ATOM 1397 C CA . ALA A 1 171 ? 24.008 -6.186 -22.493 1.00 92.06 171 ALA A CA 1
ATOM 1398 C C . ALA A 1 171 ? 24.444 -7.499 -23.158 1.00 92.06 171 ALA A C 1
ATOM 1400 O O . ALA A 1 171 ? 25.252 -8.248 -22.597 1.00 92.06 171 ALA A O 1
ATOM 1401 N N . ASP A 1 172 ? 23.925 -7.747 -24.356 1.00 90.75 172 ASP A N 1
ATOM 1402 C CA . ASP A 1 172 ? 24.095 -8.974 -25.135 1.00 90.75 172 ASP A CA 1
ATOM 1403 C C . ASP A 1 172 ? 25.065 -8.810 -26.314 1.00 90.75 172 ASP A C 1
ATOM 1405 O O . ASP A 1 172 ? 25.659 -9.787 -26.771 1.00 90.75 172 ASP A O 1
ATOM 1409 N N . VAL A 1 173 ? 25.331 -7.574 -26.738 1.00 78.69 173 VAL A N 1
ATOM 1410 C CA . VAL A 1 173 ? 26.326 -7.245 -27.763 1.00 78.69 173 VAL A CA 1
ATOM 1411 C C . VAL A 1 173 ? 27.533 -6.599 -27.076 1.00 78.69 173 VAL A C 1
ATOM 1413 O O . VAL A 1 173 ? 27.741 -5.391 -27.096 1.00 78.69 173 VAL A O 1
ATOM 1416 N N . ARG A 1 174 ? 28.350 -7.386 -26.370 1.00 67.38 174 ARG A N 1
ATOM 1417 C CA . ARG A 1 174 ? 29.469 -6.819 -25.592 1.00 67.38 174 ARG A CA 1
ATOM 1418 C C . ARG A 1 174 ? 30.704 -6.553 -26.451 1.00 67.38 174 ARG A C 1
ATOM 1420 O O . ARG A 1 174 ? 31.214 -7.463 -27.098 1.00 67.38 174 ARG A O 1
ATOM 1427 N N . ARG A 1 175 ? 31.250 -5.332 -26.364 1.00 58.81 175 ARG A N 1
ATOM 1428 C CA . ARG A 1 175 ? 32.607 -5.010 -26.855 1.00 58.81 175 ARG A CA 1
ATOM 1429 C C . ARG A 1 175 ? 33.665 -4.946 -25.742 1.00 58.81 175 ARG A C 1
ATOM 1431 O O . ARG A 1 175 ? 34.821 -5.243 -26.024 1.00 58.81 175 ARG A O 1
ATOM 1438 N N . ALA A 1 176 ? 33.300 -4.609 -24.497 1.00 59.44 176 ALA A N 1
ATOM 1439 C CA . ALA A 1 176 ? 34.212 -4.567 -23.340 1.00 59.44 176 ALA A CA 1
ATOM 1440 C C . ALA A 1 176 ? 33.463 -4.634 -21.982 1.00 59.44 176 ALA A C 1
ATOM 1442 O O . ALA A 1 176 ? 32.250 -4.829 -21.939 1.00 59.44 176 ALA A O 1
ATOM 1443 N N . ALA A 1 177 ? 34.197 -4.535 -20.862 1.00 64.00 177 ALA A N 1
ATOM 1444 C CA . ALA A 1 177 ? 33.706 -4.797 -19.500 1.00 64.00 177 ALA A CA 1
ATOM 1445 C C . ALA A 1 177 ? 33.126 -3.578 -18.742 1.00 64.00 177 ALA A C 1
ATOM 1447 O O . ALA A 1 177 ? 32.744 -3.729 -17.580 1.00 64.00 177 ALA A O 1
ATOM 1448 N N . LYS A 1 178 ? 33.068 -2.376 -19.339 1.00 70.94 178 LYS A N 1
ATOM 1449 C CA . LYS A 1 178 ? 32.503 -1.183 -18.675 1.00 70.94 178 LYS A CA 1
ATOM 1450 C C . LYS A 1 178 ? 31.046 -0.936 -19.102 1.00 70.94 178 LYS A C 1
ATOM 1452 O O . LYS A 1 178 ? 30.690 -1.259 -20.232 1.00 70.94 178 LYS A O 1
ATOM 1457 N N . PRO A 1 179 ? 30.206 -0.302 -18.256 1.00 64.75 179 PRO A N 1
ATOM 1458 C CA . PRO A 1 179 ? 28.825 0.038 -18.614 1.00 64.75 179 PRO A CA 1
ATOM 1459 C C . PRO A 1 179 ? 28.701 0.893 -19.880 1.00 64.75 179 PRO A C 1
ATOM 1461 O O . PRO A 1 179 ? 27.820 0.643 -20.688 1.00 64.75 179 PRO A O 1
ATOM 1464 N N . ALA A 1 180 ? 29.617 1.841 -20.094 1.00 72.62 180 ALA A N 1
ATOM 1465 C CA . ALA A 1 180 ? 29.649 2.670 -21.304 1.00 72.62 180 ALA A CA 1
ATOM 1466 C C . ALA A 1 180 ? 29.940 1.868 -22.589 1.00 72.62 180 ALA A C 1
ATOM 1468 O O . ALA A 1 180 ? 29.630 2.327 -23.683 1.00 72.62 180 ALA A O 1
ATOM 1469 N N . ASP A 1 181 ? 30.490 0.658 -22.451 1.00 81.06 181 ASP A N 1
ATOM 1470 C CA . ASP A 1 181 ? 30.793 -0.251 -23.559 1.00 81.06 181 ASP A CA 1
ATOM 1471 C C . ASP A 1 181 ? 29.697 -1.316 -23.754 1.00 81.06 181 ASP A C 1
ATOM 1473 O O . ASP A 1 181 ? 29.849 -2.234 -24.569 1.00 81.06 181 ASP A O 1
ATOM 1477 N N . CYS A 1 182 ? 28.611 -1.234 -22.976 1.00 87.19 182 CYS A N 1
ATOM 1478 C CA . CYS A 1 182 ? 27.454 -2.102 -23.127 1.00 87.19 182 CYS A CA 1
ATOM 1479 C C . CYS A 1 182 ? 26.683 -1.698 -24.378 1.00 87.19 182 CYS A C 1
ATOM 1481 O O . CYS A 1 182 ? 26.236 -0.554 -24.505 1.00 87.19 182 CYS A O 1
ATOM 1483 N N . LEU A 1 183 ? 26.515 -2.661 -25.279 1.00 92.62 183 LEU A N 1
ATOM 1484 C CA . LEU A 1 183 ? 25.638 -2.529 -26.423 1.00 92.62 183 LEU A CA 1
ATOM 1485 C C . LEU A 1 183 ? 24.541 -3.583 -26.350 1.00 92.62 183 LEU A C 1
ATOM 1487 O O . LEU A 1 183 ? 24.707 -4.643 -25.737 1.00 92.62 183 LEU A O 1
ATOM 1491 N N . TYR A 1 184 ? 23.425 -3.251 -26.979 1.00 94.88 184 TYR A N 1
ATOM 1492 C CA . TYR A 1 184 ? 22.183 -3.989 -26.859 1.00 94.88 184 TYR A CA 1
ATOM 1493 C C . TYR A 1 184 ? 21.599 -4.248 -28.238 1.00 94.88 184 TYR A C 1
ATOM 1495 O O . TYR A 1 184 ? 21.574 -3.355 -29.090 1.00 94.88 184 TYR A O 1
ATOM 1503 N N . SER A 1 185 ? 21.112 -5.462 -28.442 1.00 96.31 185 SER A N 1
ATOM 1504 C CA . SER A 1 185 ? 20.294 -5.806 -29.599 1.00 96.31 185 SER A CA 1
ATOM 1505 C C . SER A 1 185 ? 18.956 -5.043 -29.605 1.00 96.31 185 SER A C 1
ATOM 1507 O O . SER A 1 185 ? 18.514 -4.533 -28.562 1.00 96.31 185 SER A O 1
ATOM 1509 N N . PRO A 1 186 ? 18.263 -4.978 -30.757 1.00 96.94 186 PRO A N 1
ATOM 1510 C CA . PRO A 1 186 ? 16.887 -4.492 -30.828 1.00 96.94 186 PRO A CA 1
ATOM 1511 C C . PRO A 1 186 ? 15.936 -5.227 -29.875 1.00 96.94 186 PRO A C 1
ATOM 1513 O O . PRO A 1 186 ? 15.022 -4.612 -29.328 1.00 96.94 186 PRO A O 1
ATOM 1516 N N . GLU A 1 187 ? 16.162 -6.516 -29.616 1.00 96.94 187 GLU A N 1
ATOM 1517 C CA . GLU A 1 187 ? 15.367 -7.321 -28.689 1.00 96.94 187 GLU A CA 1
ATOM 1518 C C . GLU A 1 187 ? 15.506 -6.821 -27.244 1.00 96.94 187 GLU A C 1
ATOM 1520 O O . GLU A 1 187 ? 14.505 -6.651 -26.541 1.00 96.94 187 GLU A O 1
ATOM 1525 N N . VAL A 1 188 ? 16.728 -6.520 -26.797 1.00 97.31 188 VAL A N 1
ATOM 1526 C CA . VAL A 1 188 ? 16.950 -5.965 -25.454 1.00 97.31 188 VAL A CA 1
ATOM 1527 C C . VAL A 1 188 ? 16.442 -4.526 -25.353 1.00 97.31 188 VAL A C 1
ATOM 1529 O O . VAL A 1 188 ? 15.857 -4.151 -24.332 1.00 97.31 188 VAL A O 1
ATOM 1532 N N . ALA A 1 189 ? 16.597 -3.725 -26.409 1.00 97.69 189 ALA A N 1
ATOM 1533 C CA . ALA A 1 189 ? 16.029 -2.381 -26.456 1.00 97.69 189 ALA A CA 1
ATOM 1534 C C . ALA A 1 189 ? 14.491 -2.410 -26.387 1.00 97.69 189 ALA A C 1
ATOM 1536 O O . ALA A 1 189 ? 13.891 -1.631 -25.644 1.00 97.69 189 ALA A O 1
ATOM 1537 N N . MET A 1 190 ? 13.849 -3.366 -27.068 1.00 98.12 190 MET A N 1
ATOM 1538 C CA . MET A 1 190 ? 12.412 -3.610 -26.947 1.00 98.12 190 MET A CA 1
ATOM 1539 C C . MET A 1 190 ? 12.030 -3.961 -25.510 1.00 98.12 190 MET A C 1
ATOM 1541 O O . MET A 1 190 ? 11.091 -3.386 -24.962 1.00 98.12 190 MET A O 1
ATOM 1545 N N . GLN A 1 191 ? 12.780 -4.854 -24.860 1.00 97.50 191 GLN A N 1
ATOM 1546 C CA . GLN A 1 191 ? 12.527 -5.196 -23.461 1.00 97.50 191 GLN A CA 1
ATOM 1547 C C . GLN A 1 191 ? 12.650 -3.972 -22.541 1.00 97.50 191 GLN A C 1
ATOM 1549 O O . GLN A 1 191 ? 11.854 -3.826 -21.616 1.00 97.50 191 GLN A O 1
ATOM 1554 N N . ALA A 1 192 ? 13.585 -3.055 -22.809 1.00 97.69 192 ALA A N 1
ATOM 1555 C CA . ALA A 1 192 ? 13.687 -1.793 -22.076 1.00 97.69 192 ALA A CA 1
ATOM 1556 C C . ALA A 1 192 ? 12.430 -0.921 -22.247 1.00 97.69 192 ALA A C 1
ATOM 1558 O O . ALA A 1 192 ? 11.932 -0.361 -21.271 1.00 97.69 192 ALA A O 1
ATOM 1559 N N . VAL A 1 193 ? 11.868 -0.842 -23.459 1.00 98.12 193 VAL A N 1
ATOM 1560 C CA . VAL A 1 193 ? 10.599 -0.135 -23.716 1.00 98.12 193 VAL A CA 1
ATOM 1561 C C . VAL A 1 193 ? 9.458 -0.752 -22.910 1.00 98.12 193 VAL A C 1
ATOM 1563 O O . VAL A 1 193 ? 8.737 -0.023 -22.222 1.00 98.12 193 VAL A O 1
ATOM 1566 N N . ARG A 1 194 ? 9.332 -2.084 -22.920 1.00 97.75 194 ARG A N 1
ATOM 1567 C CA . ARG A 1 194 ? 8.305 -2.804 -22.149 1.00 97.75 194 ARG A CA 1
ATOM 1568 C C . ARG A 1 194 ? 8.452 -2.570 -20.652 1.00 97.75 194 ARG A C 1
ATOM 1570 O O . ARG A 1 194 ? 7.496 -2.177 -19.986 1.00 97.75 194 ARG A O 1
ATOM 1577 N N . ASP A 1 195 ? 9.665 -2.713 -20.128 1.00 96.56 195 ASP A N 1
ATOM 1578 C CA . ASP A 1 195 ? 9.974 -2.446 -18.726 1.00 96.56 195 ASP A CA 1
ATOM 1579 C C . ASP A 1 195 ? 9.617 -1.011 -18.324 1.00 96.56 195 ASP A C 1
ATOM 1581 O O . ASP A 1 195 ? 9.066 -0.774 -17.241 1.00 96.56 195 ASP A O 1
ATOM 1585 N N . ARG A 1 196 ? 9.927 -0.039 -19.191 1.00 96.69 196 ARG A N 1
ATOM 1586 C CA . ARG A 1 196 ? 9.636 1.368 -18.933 1.00 96.69 196 ARG A CA 1
ATOM 1587 C C . ARG A 1 196 ? 8.140 1.637 -18.921 1.00 96.69 196 ARG A C 1
ATOM 1589 O O . ARG A 1 196 ? 7.665 2.328 -18.017 1.00 96.69 196 ARG A O 1
ATOM 1596 N N . ALA A 1 197 ? 7.415 1.107 -19.903 1.00 96.56 197 ALA A N 1
ATOM 1597 C CA . ALA A 1 197 ? 5.965 1.216 -19.982 1.00 96.56 197 ALA A CA 1
ATOM 1598 C C . ALA A 1 197 ? 5.317 0.606 -18.735 1.00 96.56 197 ALA A C 1
ATOM 1600 O O . ALA A 1 197 ? 4.537 1.278 -18.059 1.00 96.56 197 ALA A O 1
ATOM 1601 N N . HIS A 1 198 ? 5.730 -0.608 -18.361 1.00 95.88 198 HIS A N 1
ATOM 1602 C CA . HIS A 1 198 ? 5.262 -1.277 -17.152 1.00 95.88 198 HIS A CA 1
ATOM 1603 C C . HIS A 1 198 ? 5.513 -0.423 -15.903 1.00 95.88 198 HIS A C 1
ATOM 1605 O O . HIS A 1 198 ? 4.598 -0.211 -15.112 1.00 95.88 198 HIS A O 1
ATOM 1611 N N . TYR A 1 199 ? 6.723 0.123 -15.723 1.00 93.81 199 TYR A N 1
ATOM 1612 C CA . TYR A 1 199 ? 7.020 0.994 -14.580 1.00 93.81 199 TYR A CA 1
ATOM 1613 C C . TYR A 1 199 ? 6.091 2.216 -14.515 1.00 93.81 199 TYR A C 1
ATOM 1615 O O . TYR A 1 199 ? 5.594 2.558 -13.439 1.00 93.81 199 TYR A O 1
ATOM 1623 N N . LEU A 1 200 ? 5.891 2.903 -15.644 1.00 94.06 200 LEU A N 1
ATOM 1624 C CA . LEU A 1 200 ? 5.087 4.125 -15.694 1.00 94.06 200 LEU A CA 1
ATOM 1625 C C . LEU A 1 200 ? 3.615 3.836 -15.385 1.00 94.06 200 LEU A C 1
ATOM 1627 O O . LEU A 1 200 ? 3.014 4.565 -14.597 1.00 94.06 200 LEU A O 1
ATOM 1631 N N . LEU A 1 201 ? 3.072 2.756 -15.948 1.00 94.50 201 LEU A N 1
ATOM 1632 C CA . LEU A 1 201 ? 1.700 2.311 -15.703 1.00 94.50 201 LEU A CA 1
ATOM 1633 C C . LEU A 1 201 ? 1.514 1.850 -14.253 1.00 94.50 201 LEU A C 1
ATOM 1635 O O . LEU A 1 201 ? 0.629 2.353 -13.564 1.00 94.50 201 LEU A O 1
ATOM 1639 N N . ALA A 1 202 ? 2.419 1.011 -13.738 1.00 91.19 202 ALA A N 1
ATOM 1640 C CA . ALA A 1 202 ? 2.363 0.508 -12.366 1.00 91.19 202 ALA A CA 1
ATOM 1641 C C . ALA A 1 202 ? 2.403 1.629 -11.319 1.00 91.19 202 ALA A C 1
ATOM 1643 O O . ALA A 1 202 ? 1.784 1.516 -10.262 1.00 91.19 202 ALA A O 1
ATOM 1644 N N . ARG A 1 203 ? 3.115 2.726 -11.604 1.00 88.38 203 ARG A N 1
ATOM 1645 C CA . ARG A 1 203 ? 3.131 3.915 -10.743 1.00 88.38 203 ARG A CA 1
ATOM 1646 C C . ARG A 1 203 ? 1.794 4.667 -10.753 1.00 88.38 203 ARG A C 1
ATOM 1648 O O . ARG A 1 203 ? 1.477 5.319 -9.765 1.00 88.38 203 ARG A O 1
ATOM 1655 N N . GLY A 1 204 ? 1.042 4.597 -11.849 1.00 89.75 204 GLY A N 1
ATOM 1656 C CA . GLY A 1 204 ? -0.292 5.187 -11.977 1.00 89.75 204 GLY A CA 1
ATOM 1657 C C . GLY A 1 204 ? -1.408 4.330 -11.374 1.00 89.75 204 GLY A C 1
ATOM 1658 O O . GLY A 1 204 ? -2.394 4.885 -10.899 1.00 89.75 204 GLY A O 1
ATOM 1659 N N . SER A 1 205 ? -1.245 3.003 -11.338 1.00 92.38 205 SER A N 1
ATOM 1660 C CA . SER A 1 205 ? -2.229 2.046 -10.805 1.00 92.38 205 SER A CA 1
ATOM 1661 C C . SER A 1 205 ? -2.319 2.078 -9.279 1.00 92.38 205 SER A C 1
ATOM 1663 O O . SER A 1 205 ? -1.824 1.202 -8.562 1.00 92.38 205 SER A O 1
ATOM 1665 N N . THR A 1 206 ? -2.962 3.123 -8.774 1.00 92.62 206 THR A N 1
ATOM 1666 C CA . THR A 1 206 ? -3.088 3.416 -7.350 1.00 92.62 206 THR A CA 1
ATOM 1667 C C . THR A 1 206 ? -4.475 3.944 -7.027 1.00 92.62 206 THR A C 1
ATOM 1669 O O . THR A 1 206 ? -5.139 4.554 -7.864 1.00 92.62 206 THR A O 1
ATOM 1672 N N . VAL A 1 207 ? -4.922 3.731 -5.790 1.00 87.81 207 VAL A N 1
ATOM 1673 C CA . VAL A 1 207 ? -6.103 4.417 -5.284 1.00 87.81 207 VAL A CA 1
ATOM 1674 C C . VAL A 1 207 ? -5.698 5.751 -4.672 1.00 87.81 207 VAL A C 1
ATOM 1676 O O . VAL A 1 207 ? -4.763 5.832 -3.872 1.00 87.81 207 VAL A O 1
ATOM 1679 N N . ASN A 1 208 ? -6.410 6.813 -5.046 1.00 87.00 208 ASN A N 1
ATOM 1680 C CA . ASN A 1 208 ? -6.091 8.167 -4.614 1.00 87.00 208 ASN A CA 1
ATOM 1681 C C . ASN A 1 208 ? -7.152 8.691 -3.641 1.00 87.00 208 ASN A C 1
ATOM 1683 O O . ASN A 1 208 ? -8.317 8.834 -4.008 1.00 87.00 208 ASN A O 1
ATOM 1687 N N . ASN A 1 209 ? -6.744 8.992 -2.403 1.00 84.50 209 ASN A N 1
ATOM 1688 C CA . ASN A 1 209 ? -7.587 9.585 -1.355 1.00 84.50 209 ASN A CA 1
ATOM 1689 C C . ASN A 1 209 ? -8.920 8.855 -1.098 1.00 84.50 209 ASN A C 1
ATOM 1691 O O . ASN A 1 209 ? -9.895 9.485 -0.670 1.00 84.50 209 ASN A O 1
ATOM 1695 N N . ARG A 1 210 ? -8.971 7.535 -1.327 1.00 89.56 210 ARG A N 1
ATOM 1696 C CA . ARG A 1 210 ? -10.116 6.710 -0.923 1.00 89.56 210 ARG A CA 1
ATOM 1697 C C . ARG A 1 210 ? -10.334 6.832 0.585 1.00 89.56 210 ARG A C 1
ATOM 1699 O O . ARG A 1 210 ? -9.441 7.203 1.354 1.00 89.56 210 ARG A O 1
ATOM 1706 N N . LYS A 1 211 ? -11.573 6.595 1.001 1.00 93.25 211 LYS A N 1
ATOM 1707 C CA . LYS A 1 211 ? -11.991 6.760 2.389 1.00 93.25 211 LYS A CA 1
ATOM 1708 C C . LYS A 1 211 ? -12.423 5.426 2.971 1.00 93.25 211 LYS A C 1
ATOM 1710 O O . LYS A 1 211 ? -13.146 4.675 2.323 1.00 93.25 211 LYS A O 1
ATOM 1715 N N . ILE A 1 212 ? -12.019 5.170 4.210 1.00 96.88 212 ILE A N 1
ATOM 1716 C CA . ILE A 1 212 ? -12.677 4.179 5.060 1.00 96.88 212 ILE A CA 1
ATOM 1717 C C . ILE A 1 212 ? -13.805 4.935 5.754 1.00 96.88 212 ILE A C 1
ATOM 1719 O O . ILE A 1 212 ? -13.550 5.829 6.566 1.00 96.88 212 ILE A O 1
ATOM 1723 N N . SER A 1 213 ? -15.046 4.631 5.379 1.00 97.56 213 SER A N 1
ATOM 1724 C CA . SER A 1 213 ? -16.196 5.376 5.887 1.00 97.56 213 SER A CA 1
ATOM 1725 C C . SER A 1 213 ? -16.403 5.135 7.381 1.00 97.56 213 SER A C 1
ATOM 1727 O O . SER A 1 213 ? -16.155 4.032 7.884 1.00 97.56 213 SER A O 1
ATOM 1729 N N . ARG A 1 214 ? -16.937 6.131 8.100 1.00 97.19 214 ARG A N 1
ATOM 1730 C CA . ARG A 1 214 ? -17.302 5.944 9.514 1.00 97.19 214 ARG A CA 1
ATOM 1731 C C . ARG A 1 214 ? -18.281 4.790 9.696 1.00 97.19 214 ARG A C 1
ATOM 1733 O O . ARG A 1 214 ? -18.210 4.082 10.693 1.00 97.19 214 ARG A O 1
ATOM 1740 N N . LEU A 1 215 ? -19.185 4.594 8.731 1.00 97.75 215 LEU A N 1
ATOM 1741 C CA . LEU A 1 215 ? -20.197 3.542 8.784 1.00 97.75 215 LEU A CA 1
ATOM 1742 C C . LEU A 1 215 ? -19.552 2.160 8.695 1.00 97.75 215 LEU A C 1
ATOM 1744 O O . LEU A 1 215 ? -19.945 1.273 9.448 1.00 97.75 215 LEU A O 1
ATOM 1748 N N . TYR A 1 216 ? -18.534 1.981 7.845 1.00 98.31 216 TYR A N 1
ATOM 1749 C CA . TYR A 1 216 ? -17.770 0.735 7.812 1.00 98.31 216 TYR A CA 1
ATOM 1750 C C . TYR A 1 216 ? -17.110 0.478 9.169 1.00 98.31 216 TYR A C 1
ATOM 1752 O O . TYR A 1 216 ? -17.321 -0.577 9.759 1.00 98.31 216 TYR A O 1
ATOM 1760 N N . VAL A 1 217 ? -16.386 1.465 9.709 1.00 98.19 217 VAL A N 1
ATOM 1761 C CA . VAL A 1 217 ? -15.704 1.327 11.007 1.00 98.19 217 VAL A CA 1
ATOM 1762 C C . VAL A 1 217 ? -16.698 0.993 12.120 1.00 98.19 217 VAL A C 1
ATOM 1764 O O . VAL A 1 217 ? -16.493 0.040 12.859 1.00 98.19 217 VAL A O 1
ATOM 1767 N N . MET A 1 218 ? -17.810 1.717 12.225 1.00 97.25 218 MET A N 1
ATOM 1768 C CA . MET A 1 218 ? -18.789 1.490 13.291 1.00 97.25 218 MET A CA 1
ATOM 1769 C C . MET A 1 218 ? -19.557 0.168 13.152 1.00 97.25 218 MET A C 1
ATOM 1771 O O . MET A 1 218 ? -20.011 -0.359 14.162 1.00 97.25 218 MET A O 1
ATOM 1775 N N . SER A 1 219 ? -19.722 -0.359 11.935 1.00 98.00 219 SER A N 1
ATOM 1776 C CA . SER A 1 219 ? -20.466 -1.607 11.696 1.00 98.00 219 SER A CA 1
ATOM 1777 C C . SER A 1 219 ? -19.593 -2.862 11.675 1.00 98.00 219 SER A C 1
ATOM 1779 O O . SER A 1 219 ? -20.105 -3.957 11.905 1.00 98.00 219 SER A O 1
ATOM 1781 N N . ARG A 1 220 ? -18.296 -2.730 11.372 1.00 98.12 220 ARG A N 1
ATOM 1782 C CA . ARG A 1 220 ? -17.375 -3.865 1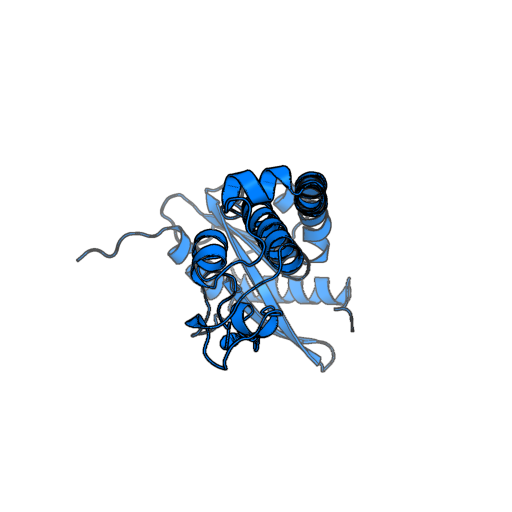1.195 1.00 98.12 220 ARG A CA 1
ATOM 1783 C C . ARG A 1 220 ? -16.269 -3.937 12.241 1.00 98.12 220 ARG A C 1
ATOM 1785 O O . ARG A 1 220 ? -15.754 -5.027 12.467 1.00 98.12 220 ARG A O 1
ATOM 1792 N N . CYS A 1 221 ? -15.894 -2.817 12.855 1.00 98.31 221 CYS A N 1
ATOM 1793 C CA . CYS A 1 221 ? -14.807 -2.741 13.830 1.00 98.31 221 CYS A CA 1
ATOM 1794 C C . CYS A 1 221 ? -15.349 -2.636 15.263 1.00 98.31 221 CYS A C 1
ATOM 1796 O O . CYS A 1 221 ? -16.502 -2.273 15.494 1.00 98.31 221 CYS A O 1
ATOM 1798 N N . GLN A 1 222 ? -14.496 -2.925 16.242 1.00 98.00 222 GLN A N 1
ATOM 1799 C CA . GLN A 1 222 ? -14.854 -2.930 17.657 1.00 98.00 222 GLN A CA 1
ATOM 1800 C C . GLN A 1 222 ? -14.502 -1.598 18.328 1.00 98.00 222 GLN A C 1
ATOM 1802 O O . GLN A 1 222 ? -13.379 -1.122 18.205 1.00 98.00 222 GLN A O 1
ATOM 1807 N N . GLU A 1 223 ? -15.422 -1.019 19.097 1.00 97.38 223 GLU A N 1
ATOM 1808 C CA . GLU A 1 223 ? -15.108 0.136 19.946 1.00 97.38 223 GLU A CA 1
ATOM 1809 C C . GLU A 1 223 ? -14.150 -0.243 21.088 1.00 97.38 223 GLU A C 1
ATOM 1811 O O . GLU A 1 223 ? -14.343 -1.242 21.782 1.00 97.38 223 GLU A O 1
ATOM 1816 N N . ILE A 1 224 ? -13.144 0.602 21.318 1.00 96.00 224 ILE A N 1
ATOM 1817 C CA . ILE A 1 224 ? -12.236 0.551 22.461 1.00 96.00 224 ILE A CA 1
ATOM 1818 C C . ILE A 1 224 ? -12.657 1.654 23.436 1.00 96.00 224 ILE A C 1
ATOM 1820 O O . ILE A 1 224 ? -12.337 2.833 23.259 1.00 96.00 224 ILE A O 1
ATOM 1824 N N . THR A 1 225 ? -13.391 1.278 24.478 1.00 90.31 225 THR A N 1
ATOM 1825 C CA . THR A 1 225 ? -13.908 2.236 25.460 1.00 90.31 225 THR A CA 1
ATOM 1826 C C . THR A 1 225 ? -12.807 2.754 26.391 1.00 90.31 225 THR A C 1
ATOM 1828 O O . THR A 1 225 ? -11.857 2.043 26.730 1.00 90.31 225 THR A O 1
ATOM 1831 N N . GLY A 1 226 ? -12.921 4.021 26.793 1.00 87.88 226 GLY A N 1
ATOM 1832 C CA . GLY A 1 226 ? -12.043 4.638 27.792 1.00 87.88 226 GLY A CA 1
ATOM 1833 C C . GLY A 1 226 ? -12.520 4.378 29.230 1.00 87.88 226 GLY A C 1
ATOM 1834 O O . GLY A 1 226 ? -13.637 3.900 29.426 1.00 87.88 226 GLY A O 1
ATOM 1835 N N . PRO A 1 227 ? -11.704 4.698 30.253 1.00 88.38 227 PRO A N 1
ATOM 1836 C CA . PRO A 1 227 ? -10.355 5.268 30.155 1.00 88.38 227 PRO A CA 1
ATOM 1837 C C . PRO A 1 227 ? -9.246 4.212 29.981 1.00 88.38 227 PRO A C 1
ATOM 1839 O O . PRO A 1 227 ? -8.103 4.563 29.716 1.00 88.38 227 PRO A O 1
ATOM 1842 N N . GLN A 1 228 ? -9.558 2.917 30.107 1.00 94.44 228 GLN A N 1
ATOM 1843 C CA . GLN A 1 228 ? -8.582 1.819 30.028 1.00 94.44 228 GLN A CA 1
ATOM 1844 C C . GLN A 1 228 ? -8.304 1.384 28.578 1.00 94.44 228 GLN A C 1
ATOM 1846 O O . GLN A 1 228 ? -8.371 0.201 28.244 1.00 94.44 228 GLN A O 1
ATOM 1851 N N . TRP A 1 229 ? -8.001 2.346 27.706 1.00 96.38 229 TRP A N 1
ATOM 1852 C CA . TRP A 1 229 ? -7.880 2.117 26.265 1.00 96.38 229 TRP A CA 1
ATOM 1853 C C . TRP A 1 229 ? -6.859 1.034 25.899 1.00 96.38 229 TRP A C 1
ATOM 1855 O O . TRP A 1 229 ? -7.201 0.128 25.143 1.00 96.38 229 TRP A O 1
ATOM 1865 N N . ALA A 1 230 ? -5.653 1.057 26.474 1.00 97.44 230 ALA A N 1
ATOM 1866 C CA . ALA A 1 230 ? -4.635 0.032 26.221 1.00 97.44 230 ALA A CA 1
ATOM 1867 C C . ALA A 1 230 ? -5.097 -1.388 26.617 1.00 97.44 230 ALA A C 1
ATOM 1869 O O . ALA A 1 230 ? -4.956 -2.332 25.841 1.00 97.44 230 ALA A O 1
ATOM 1870 N N . LEU A 1 231 ? -5.718 -1.545 27.795 1.00 97.38 231 LEU A N 1
ATOM 1871 C CA . LEU A 1 231 ? -6.241 -2.841 28.249 1.00 97.38 231 LEU A CA 1
ATOM 1872 C C . LEU A 1 231 ? -7.377 -3.339 27.347 1.00 97.38 231 LEU A C 1
ATOM 1874 O O . LEU A 1 231 ? -7.447 -4.524 27.023 1.00 97.38 231 LEU A O 1
ATOM 1878 N N . ASN A 1 232 ? -8.266 -2.438 26.936 1.00 97.75 232 ASN A N 1
ATOM 1879 C CA . ASN A 1 232 ? -9.386 -2.778 26.068 1.00 97.75 232 ASN A CA 1
ATOM 1880 C C . ASN A 1 232 ? -8.925 -3.115 24.643 1.00 97.75 232 ASN A C 1
ATOM 1882 O O . ASN A 1 232 ? -9.466 -4.051 24.054 1.00 97.75 232 ASN A O 1
ATOM 1886 N N . LEU A 1 233 ? -7.887 -2.447 24.125 1.00 98.31 233 LEU A N 1
ATOM 1887 C CA . LEU A 1 233 ? -7.230 -2.851 22.881 1.00 98.31 233 LEU A CA 1
ATOM 1888 C C . LEU A 1 233 ? -6.642 -4.255 23.017 1.00 98.31 233 LEU A C 1
ATOM 1890 O O . LEU A 1 233 ? -6.904 -5.101 22.169 1.00 98.31 233 LEU A O 1
ATOM 1894 N N . HIS A 1 234 ? -5.890 -4.518 24.087 1.00 97.75 234 HIS A N 1
ATOM 1895 C CA . HIS A 1 234 ? -5.291 -5.829 24.321 1.00 97.75 234 HIS A CA 1
ATOM 1896 C C . HIS A 1 234 ? -6.354 -6.939 24.345 1.00 97.75 234 HIS A C 1
ATOM 1898 O O . HIS A 1 234 ? -6.220 -7.938 23.645 1.00 97.75 234 HIS A O 1
ATOM 1904 N N . ARG A 1 235 ? -7.466 -6.737 25.066 1.00 97.50 235 ARG A N 1
ATOM 1905 C CA . ARG A 1 235 ? -8.597 -7.684 25.081 1.00 97.50 235 ARG A CA 1
ATOM 1906 C C . ARG A 1 235 ? -9.193 -7.910 23.690 1.00 97.50 235 ARG A C 1
ATOM 1908 O O . ARG A 1 235 ? -9.445 -9.055 23.326 1.00 97.50 235 ARG A O 1
ATOM 1915 N N . ALA A 1 236 ? -9.407 -6.842 22.921 1.00 98.06 236 ALA A N 1
ATOM 1916 C CA . ALA A 1 236 ? -9.949 -6.928 21.566 1.00 98.06 236 ALA A CA 1
ATOM 1917 C C . ALA A 1 236 ? -9.004 -7.681 20.613 1.00 98.06 236 ALA A C 1
ATOM 1919 O O . ALA A 1 236 ? -9.446 -8.520 19.830 1.00 98.06 236 ALA A O 1
ATOM 1920 N N . VAL A 1 237 ? -7.696 -7.432 20.727 1.00 98.06 237 VAL A N 1
ATOM 1921 C CA . VAL A 1 237 ? -6.653 -8.139 19.976 1.00 98.06 237 VAL A CA 1
ATOM 1922 C C . VAL A 1 237 ? -6.656 -9.626 20.306 1.00 98.06 237 VAL A C 1
ATOM 1924 O O . VAL A 1 237 ? -6.717 -10.441 19.389 1.00 98.06 237 VAL A O 1
ATOM 1927 N N . MET A 1 238 ? -6.642 -9.989 21.590 1.00 97.56 238 MET A N 1
ATOM 1928 C CA . MET A 1 238 ? -6.653 -11.395 22.001 1.00 97.56 238 MET A CA 1
ATOM 1929 C C . MET A 1 238 ? -7.916 -12.104 21.502 1.00 97.56 238 MET A C 1
ATOM 1931 O O . MET A 1 238 ? -7.817 -13.171 20.908 1.00 97.56 238 MET A O 1
ATOM 1935 N N . ALA A 1 239 ? -9.090 -11.479 21.639 1.00 97.19 239 ALA A N 1
ATOM 1936 C CA . ALA A 1 239 ? -10.340 -12.033 21.118 1.00 97.19 239 ALA A CA 1
ATOM 1937 C C . ALA A 1 239 ? -10.302 -12.248 19.593 1.00 97.19 239 ALA A C 1
ATOM 1939 O O . ALA A 1 239 ? -10.785 -13.266 19.100 1.00 97.19 239 ALA A O 1
ATOM 1940 N N . ALA A 1 240 ? -9.705 -11.319 18.840 1.00 97.31 240 ALA A N 1
ATOM 1941 C CA . ALA A 1 240 ? -9.555 -11.456 17.395 1.00 97.31 240 ALA A CA 1
ATOM 1942 C C . ALA A 1 240 ? -8.593 -12.587 17.000 1.00 97.31 240 ALA A C 1
ATOM 1944 O O . ALA A 1 240 ? -8.864 -13.285 16.027 1.00 97.31 240 ALA A O 1
ATOM 1945 N N . LEU A 1 241 ? -7.501 -12.781 17.744 1.00 96.44 241 LEU A N 1
ATOM 1946 C CA . LEU A 1 241 ? -6.547 -13.870 17.507 1.00 96.44 241 LEU A CA 1
ATOM 1947 C C . LEU A 1 241 ? -7.130 -15.243 17.844 1.00 96.44 241 LEU A C 1
ATOM 1949 O O . LEU A 1 241 ? -6.851 -16.203 17.135 1.00 96.44 241 LEU A O 1
ATOM 1953 N N . GLU A 1 242 ? -7.960 -15.340 18.884 1.0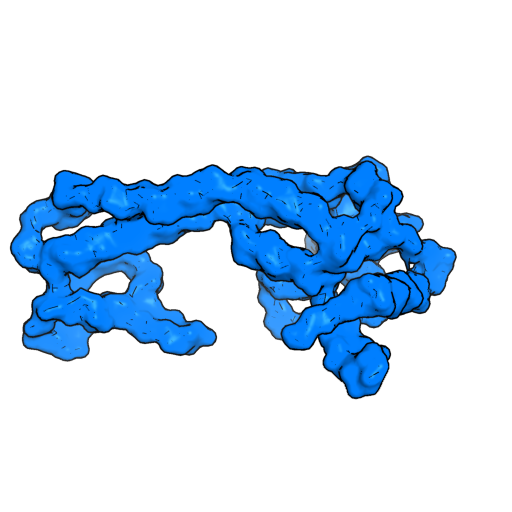0 96.44 242 GLU A N 1
ATOM 1954 C CA . GLU A 1 242 ? -8.698 -16.574 19.179 1.00 96.44 242 GLU A CA 1
ATOM 1955 C C . GLU A 1 242 ? -9.720 -16.896 18.081 1.00 96.44 242 GLU A C 1
ATOM 1957 O O . GLU A 1 242 ? -9.849 -18.046 17.665 1.00 96.44 242 GLU A O 1
ATOM 1962 N N . ALA A 1 243 ? -10.435 -15.883 17.582 1.00 96.19 243 ALA A N 1
ATOM 1963 C CA . ALA A 1 243 ? -11.426 -16.062 16.522 1.00 96.19 243 ALA A CA 1
ATOM 1964 C C . ALA A 1 243 ? -10.789 -16.409 15.166 1.00 96.19 243 ALA A C 1
ATOM 1966 O O . ALA A 1 243 ? -11.346 -17.199 14.401 1.00 96.19 243 ALA A O 1
ATOM 1967 N N . GLU A 1 244 ? -9.635 -15.818 14.856 1.00 94.56 244 GLU A N 1
ATOM 1968 C CA . GLU A 1 244 ? -8.889 -16.087 13.632 1.00 94.56 244 GLU A CA 1
ATOM 1969 C C . GLU A 1 244 ? -7.376 -16.105 13.899 1.00 94.56 244 GLU A C 1
ATOM 1971 O O . GLU A 1 244 ? -6.696 -15.082 13.754 1.00 94.56 244 GLU A O 1
ATOM 1976 N N . PRO A 1 245 ? -6.836 -17.282 14.260 1.00 89.75 245 PRO A N 1
ATOM 1977 C CA . PRO A 1 245 ? -5.415 -17.466 14.494 1.00 89.75 245 PRO A CA 1
ATOM 1978 C C . PRO A 1 245 ? -4.544 -17.000 13.322 1.00 89.75 245 PRO A C 1
ATOM 1980 O O . PRO A 1 245 ? -4.888 -17.251 12.159 1.00 89.75 245 PRO A O 1
ATOM 1983 N N . PRO A 1 246 ? -3.365 -16.409 13.592 1.00 84.81 246 PRO A N 1
ATOM 1984 C CA . PRO A 1 246 ? -2.397 -16.109 12.549 1.00 84.81 246 PRO A CA 1
ATOM 1985 C C . PRO A 1 246 ? -2.053 -17.380 11.773 1.00 84.81 246 PRO A C 1
ATOM 1987 O O . PRO A 1 246 ? -1.748 -18.421 12.366 1.00 84.81 246 PRO A O 1
ATOM 1990 N N . ARG A 1 247 ? -2.069 -17.294 10.440 1.00 80.12 247 ARG A N 1
ATOM 1991 C CA . ARG A 1 247 ? -1.647 -18.410 9.586 1.00 80.12 247 ARG A CA 1
ATOM 1992 C C . ARG A 1 247 ? -0.197 -18.788 9.919 1.00 80.12 247 ARG A C 1
ATOM 1994 O O . ARG A 1 247 ? 0.617 -17.917 10.235 1.00 80.12 247 ARG A O 1
ATOM 2001 N N . ARG A 1 248 ? 0.074 -20.095 9.933 1.00 59.56 248 ARG A N 1
ATOM 2002 C CA . ARG A 1 248 ? 1.421 -20.641 10.140 1.00 59.56 248 ARG A CA 1
ATOM 2003 C C . ARG A 1 248 ? 2.331 -20.294 8.974 1.00 59.56 248 ARG A C 1
ATOM 2005 O O . ARG A 1 248 ? 1.823 -20.304 7.832 1.00 59.56 248 ARG A O 1
#

pLDDT: mean 91.19, std 10.72, range [36.41, 98.69]

Radius of gyration: 23.93 Å; chains: 1; bounding box: 55×50×66 Å